Protein AF-A0A7W4HDI6-F1 (afdb_monomer)

Structure (mmCIF, N/CA/C/O backbone):
data_AF-A0A7W4HDI6-F1
#
_entry.id   AF-A0A7W4HDI6-F1
#
loop_
_atom_site.group_PDB
_atom_site.id
_atom_site.type_symbol
_atom_site.label_atom_id
_atom_site.label_alt_id
_atom_site.label_comp_id
_atom_site.label_asym_id
_atom_site.label_entity_id
_atom_site.label_seq_id
_atom_site.pdbx_PDB_ins_code
_atom_site.Cartn_x
_atom_site.Cartn_y
_atom_site.Cartn_z
_atom_site.occupancy
_atom_site.B_iso_or_equiv
_atom_site.auth_seq_id
_atom_site.auth_comp_id
_atom_site.auth_asym_id
_atom_site.auth_atom_id
_atom_site.pdbx_PDB_model_num
ATOM 1 N N . MET A 1 1 ? -41.199 -64.668 113.347 1.00 38.34 1 MET A N 1
ATOM 2 C CA . MET A 1 1 ? -42.025 -64.656 112.114 1.00 38.34 1 MET A CA 1
ATOM 3 C C . MET A 1 1 ? -41.989 -63.228 111.594 1.00 38.34 1 MET A C 1
ATOM 5 O O . MET A 1 1 ? -42.374 -62.350 112.340 1.00 38.34 1 MET A O 1
ATOM 9 N N . GLY A 1 2 ? -41.395 -62.876 110.460 1.00 36.38 2 GLY A N 1
ATOM 10 C CA . GLY A 1 2 ? -41.306 -63.585 109.184 1.00 36.38 2 GLY A CA 1
ATOM 11 C C . GLY A 1 2 ? -42.023 -62.716 108.139 1.00 36.38 2 GLY A C 1
ATOM 12 O O . GLY A 1 2 ? -43.243 -62.699 108.142 1.00 36.38 2 GLY A O 1
ATOM 13 N N . GLU A 1 3 ? -41.232 -61.955 107.373 1.00 41.62 3 GLU A N 1
ATOM 14 C CA . GLU A 1 3 ? -41.477 -61.169 106.140 1.00 41.62 3 GLU A CA 1
ATOM 15 C C . GLU A 1 3 ? -42.899 -60.780 105.665 1.00 41.62 3 GLU A C 1
ATOM 17 O O . GLU A 1 3 ? -43.790 -61.613 105.541 1.00 41.62 3 GLU A O 1
ATOM 22 N N . LYS A 1 4 ? -43.005 -59.553 105.115 1.00 39.03 4 LYS A N 1
ATOM 23 C CA . LYS A 1 4 ? -43.239 -59.361 103.663 1.00 39.03 4 LYS A CA 1
ATOM 24 C C . LYS A 1 4 ? -42.834 -57.962 103.171 1.00 39.03 4 LYS A C 1
ATOM 26 O O . LYS A 1 4 ? -43.438 -56.953 103.524 1.00 39.03 4 LYS A O 1
ATOM 31 N N . LYS A 1 5 ? -41.813 -57.937 102.305 1.00 51.34 5 LYS A N 1
ATOM 32 C CA . LYS A 1 5 ? -41.513 -56.861 101.344 1.00 51.34 5 LYS A CA 1
ATOM 33 C C . LYS A 1 5 ? -42.715 -56.640 100.425 1.00 51.34 5 LYS A C 1
ATOM 35 O O . LYS A 1 5 ? -43.296 -57.613 99.956 1.00 51.34 5 LYS A O 1
ATOM 40 N N . ASN A 1 6 ? -42.980 -55.388 100.053 1.00 42.31 6 ASN A N 1
ATOM 41 C CA . ASN A 1 6 ? -43.607 -55.101 98.766 1.00 42.31 6 ASN A CA 1
ATOM 42 C C . ASN A 1 6 ? -42.988 -53.860 98.114 1.00 42.31 6 ASN A C 1
ATOM 44 O O . ASN A 1 6 ? -43.075 -52.740 98.606 1.00 42.31 6 ASN A O 1
ATOM 48 N N . SER A 1 7 ? -42.321 -54.127 96.997 1.00 53.66 7 SER A N 1
ATOM 49 C CA . SER A 1 7 ? -41.757 -53.203 96.023 1.00 53.66 7 SER A CA 1
ATOM 50 C C . SER A 1 7 ? -42.849 -52.466 95.245 1.00 53.66 7 SER A C 1
ATOM 52 O O . SER A 1 7 ? -43.777 -53.102 94.747 1.00 53.66 7 SER A O 1
ATOM 54 N N . GLY A 1 8 ? -42.681 -51.159 95.039 1.00 38.25 8 GLY A N 1
ATOM 55 C CA . GLY A 1 8 ? -43.539 -50.350 94.171 1.00 38.25 8 GLY A CA 1
ATOM 56 C C . GLY A 1 8 ? -42.736 -49.315 93.387 1.00 38.25 8 GLY A C 1
ATOM 57 O O . GLY A 1 8 ? -42.529 -48.199 93.843 1.00 38.25 8 GLY A O 1
ATOM 58 N N . ILE A 1 9 ? -42.277 -49.712 92.202 1.00 50.38 9 ILE A N 1
ATOM 59 C CA . ILE A 1 9 ? -41.743 -48.847 91.139 1.00 50.38 9 ILE A CA 1
AT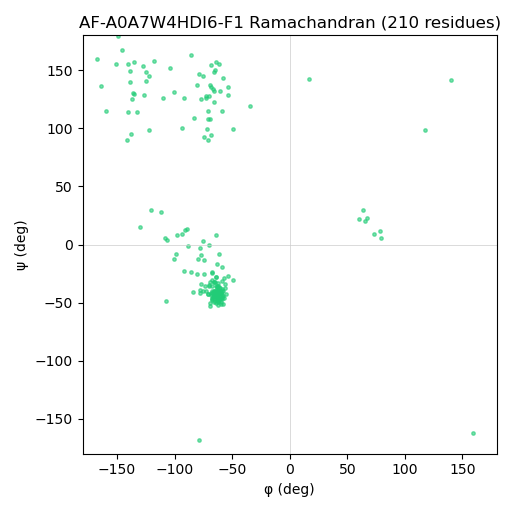OM 60 C C . ILE A 1 9 ? -42.869 -47.940 90.606 1.00 50.38 9 ILE A C 1
ATOM 62 O O . ILE A 1 9 ? -43.997 -48.421 90.499 1.00 50.38 9 ILE A O 1
ATOM 66 N N . ARG A 1 10 ? -42.523 -46.711 90.167 1.00 44.72 10 ARG A N 1
ATOM 67 C CA . ARG A 1 10 ? -43.067 -45.899 89.032 1.00 44.72 10 ARG A CA 1
ATOM 68 C C . ARG A 1 10 ? -43.173 -44.418 89.441 1.00 44.72 10 ARG A C 1
ATOM 70 O O . ARG A 1 10 ? -43.593 -44.132 90.545 1.00 44.72 10 ARG A O 1
ATOM 77 N N . ARG A 1 11 ? -42.889 -43.406 88.618 1.00 41.72 11 ARG A N 1
ATOM 78 C CA . ARG A 1 11 ? -42.473 -43.261 87.210 1.00 41.72 11 ARG A CA 1
ATOM 79 C C . ARG A 1 11 ? -41.946 -41.823 87.095 1.00 41.72 11 ARG A C 1
ATOM 81 O O . ARG A 1 11 ? -42.597 -40.910 87.593 1.00 41.72 11 ARG A O 1
ATOM 88 N N . ILE A 1 12 ? -40.823 -41.614 86.416 1.00 48.81 12 ILE A N 1
ATOM 89 C CA . ILE A 1 12 ? -40.397 -40.276 85.989 1.00 48.81 12 ILE A CA 1
ATOM 90 C C . ILE A 1 12 ? -41.364 -39.858 84.873 1.00 48.81 12 ILE A C 1
ATOM 92 O O . ILE A 1 12 ? -41.372 -40.463 83.803 1.00 48.81 12 ILE A O 1
ATOM 96 N N . GLY A 1 13 ? -42.251 -38.904 85.165 1.00 38.59 13 GLY A N 1
ATOM 97 C CA . GLY A 1 13 ? -43.142 -38.299 84.175 1.00 38.59 13 GLY A CA 1
ATOM 98 C C . GLY A 1 13 ? -42.362 -37.436 83.171 1.00 38.59 13 GLY A C 1
ATOM 99 O O . GLY A 1 13 ? -41.267 -36.964 83.492 1.00 38.59 13 GLY A O 1
ATOM 100 N N . PRO A 1 14 ? -42.885 -37.237 81.951 1.00 45.69 14 PRO A N 1
ATOM 101 C CA . PRO A 1 14 ? -42.163 -36.557 80.883 1.00 45.69 14 PRO A CA 1
ATOM 102 C C . PRO A 1 14 ? -41.985 -35.067 81.212 1.00 45.69 14 PRO A C 1
ATOM 104 O O . PRO A 1 14 ? -42.929 -34.397 81.630 1.00 45.69 14 PRO A O 1
ATOM 107 N N . ARG A 1 15 ? -40.777 -34.529 80.995 1.00 46.06 15 ARG A N 1
ATOM 108 C CA . ARG A 1 15 ? -40.525 -33.079 80.999 1.00 46.06 15 ARG A CA 1
ATOM 109 C C . ARG A 1 15 ? -41.210 -32.458 79.783 1.00 46.06 15 ARG A C 1
ATOM 111 O O . ARG A 1 15 ? -40.639 -32.430 78.695 1.00 46.06 15 ARG A O 1
ATOM 118 N N . ILE A 1 16 ? -42.427 -31.963 79.969 1.00 49.72 16 ILE A N 1
ATOM 119 C CA . ILE A 1 16 ? -43.125 -31.159 78.966 1.00 49.72 16 ILE A CA 1
ATOM 120 C C . ILE A 1 16 ? -42.386 -29.816 78.867 1.00 49.72 16 ILE A C 1
ATOM 122 O O . ILE A 1 16 ? -42.436 -29.006 79.790 1.00 49.72 16 ILE A O 1
ATOM 126 N N . HIS A 1 17 ? -41.657 -29.599 77.770 1.00 50.25 17 HIS A N 1
ATOM 127 C CA . HIS A 1 17 ? -41.095 -28.292 77.427 1.00 50.25 17 HIS A CA 1
ATOM 128 C C . HIS A 1 17 ? -42.238 -27.399 76.935 1.00 50.25 17 HIS A C 1
ATOM 130 O O . HIS A 1 17 ? -42.617 -27.438 75.768 1.00 50.25 17 HIS A O 1
ATOM 136 N N . GLY A 1 18 ? -42.836 -26.636 77.850 1.00 47.25 18 GLY A N 1
ATOM 137 C CA . GLY A 1 18 ? -43.844 -25.639 77.512 1.00 47.25 18 GLY A CA 1
ATOM 138 C C . GLY A 1 18 ? -43.197 -24.444 76.820 1.00 47.25 18 GLY A C 1
ATOM 139 O O . GLY A 1 18 ? -42.647 -23.568 77.487 1.00 47.25 18 GLY A O 1
ATOM 140 N N . HIS A 1 19 ? -43.264 -24.394 75.491 1.00 57.06 19 HIS A N 1
ATOM 141 C CA . HIS A 1 19 ? -43.021 -23.156 74.759 1.00 57.06 19 HIS A CA 1
ATOM 142 C C . HIS A 1 19 ? -44.138 -22.163 75.106 1.00 57.06 19 HIS A C 1
ATOM 144 O O . HIS A 1 19 ? -45.325 -22.461 74.993 1.00 57.06 19 HIS A O 1
ATOM 150 N N . THR A 1 20 ? -43.763 -20.993 75.618 1.00 59.81 20 THR A N 1
ATOM 151 C CA . THR A 1 20 ? -44.713 -19.942 75.988 1.00 59.81 20 THR A CA 1
ATOM 152 C C . THR A 1 20 ? -45.127 -19.169 74.737 1.00 59.81 20 THR A C 1
ATOM 154 O O . THR A 1 20 ? -44.278 -18.804 73.932 1.00 59.81 20 THR A O 1
ATOM 157 N N . ILE A 1 21 ? -46.420 -18.861 74.594 1.00 61.31 21 ILE A N 1
ATOM 158 C CA . ILE A 1 21 ? -47.031 -18.144 73.448 1.00 61.31 21 ILE A CA 1
ATOM 159 C C . ILE A 1 21 ? -46.276 -16.846 73.078 1.00 61.31 21 ILE A C 1
ATOM 161 O O . ILE A 1 21 ? -46.204 -16.455 71.917 1.00 61.31 21 ILE A O 1
ATOM 165 N N . 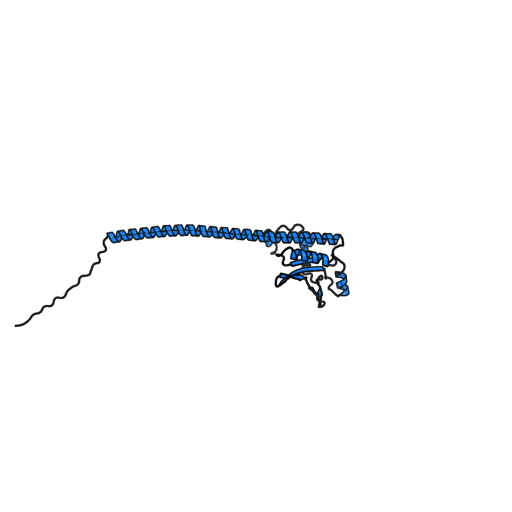ARG A 1 22 ? -45.644 -16.188 74.060 1.00 57.91 22 ARG A N 1
ATOM 166 C CA . ARG A 1 22 ? -44.798 -14.998 73.849 1.00 57.91 22 ARG A CA 1
ATOM 167 C C . ARG A 1 22 ? -43.534 -15.282 73.030 1.00 57.91 22 ARG A C 1
ATOM 169 O O . ARG A 1 22 ? -43.080 -14.401 72.310 1.00 57.91 22 ARG A O 1
ATOM 176 N N . PHE A 1 23 ? -42.970 -16.482 73.139 1.00 61.53 23 PHE A N 1
ATOM 177 C CA . PHE A 1 23 ? -41.778 -16.898 72.403 1.00 61.53 23 PHE A CA 1
ATOM 178 C C . PHE A 1 23 ? -42.095 -17.137 70.922 1.00 61.53 23 PHE A C 1
ATOM 180 O O . PHE A 1 23 ? -41.339 -16.703 70.059 1.00 61.53 23 PHE A O 1
ATOM 187 N N . GLU A 1 24 ? -43.247 -17.747 70.625 1.00 65.38 24 GLU A N 1
ATOM 188 C CA . GLU A 1 24 ? -43.734 -17.923 69.250 1.00 65.38 24 GLU A CA 1
ATOM 189 C C . GLU A 1 24 ? -44.062 -16.580 68.591 1.00 65.38 24 GLU A C 1
ATOM 191 O O . GLU A 1 24 ? -43.654 -16.343 67.456 1.00 65.38 24 GLU A O 1
ATOM 196 N N . LEU A 1 25 ? -44.706 -15.657 69.316 1.00 71.25 25 LEU A N 1
ATOM 197 C CA . LEU A 1 25 ? -45.011 -14.326 68.783 1.00 71.25 25 LEU A CA 1
ATOM 198 C C . LEU A 1 25 ? -43.736 -13.531 68.446 1.00 71.25 25 LEU A C 1
ATOM 200 O O . LEU A 1 25 ? -43.653 -12.911 67.386 1.00 71.25 25 LEU A O 1
ATOM 204 N N . ASN A 1 26 ? -42.722 -13.583 69.321 1.00 75.19 26 ASN A N 1
ATOM 205 C CA . ASN A 1 26 ? -41.424 -12.947 69.071 1.00 75.19 26 ASN A CA 1
ATOM 206 C C . ASN A 1 26 ? -40.688 -13.599 67.894 1.00 75.19 26 ASN A C 1
ATOM 208 O O . ASN A 1 26 ? -40.095 -12.895 67.081 1.00 75.19 26 ASN A O 1
ATOM 212 N N . ALA A 1 27 ? -40.743 -14.927 67.775 1.00 77.00 27 ALA A N 1
ATOM 213 C CA . ALA A 1 27 ? -40.130 -15.642 66.661 1.00 77.00 27 ALA A CA 1
ATOM 214 C C . ALA A 1 27 ? -40.767 -15.250 65.318 1.00 77.00 27 ALA A C 1
ATOM 216 O O . ALA A 1 27 ? -40.046 -14.969 64.365 1.00 77.00 27 ALA A O 1
ATOM 217 N N . VAL A 1 28 ? -42.098 -15.142 65.248 1.00 81.69 28 VAL A N 1
ATOM 218 C CA . VAL A 1 28 ? -42.807 -14.696 64.035 1.00 81.69 28 VAL A CA 1
ATOM 219 C C . VAL A 1 28 ? -42.443 -13.252 63.664 1.00 81.69 28 VAL A C 1
ATOM 221 O O . VAL A 1 28 ? -42.213 -12.967 62.486 1.00 81.69 28 VAL A O 1
ATOM 224 N N . TYR A 1 29 ? -42.317 -12.349 64.642 1.00 83.12 29 TYR A N 1
ATOM 225 C CA . TYR A 1 29 ? -41.872 -10.971 64.394 1.00 83.12 29 TYR A CA 1
ATOM 226 C C . TYR A 1 29 ? -40.432 -10.902 63.879 1.00 83.12 29 TYR A C 1
ATOM 228 O O . TYR A 1 29 ? -40.150 -10.186 62.923 1.00 83.12 29 TYR A O 1
ATOM 236 N N . ILE A 1 30 ? -39.522 -11.675 64.473 1.00 84.62 30 ILE A N 1
ATOM 237 C CA . ILE A 1 30 ? -38.121 -11.724 64.041 1.00 84.62 30 ILE A CA 1
ATOM 238 C C . ILE A 1 30 ? -38.024 -12.298 62.624 1.00 84.62 30 ILE A C 1
ATOM 240 O O . ILE A 1 30 ? -37.337 -11.730 61.780 1.00 84.62 30 ILE A O 1
ATOM 244 N N . ILE A 1 31 ? -38.747 -13.381 62.330 1.00 85.75 31 ILE A N 1
ATOM 245 C CA . ILE A 1 31 ? -38.740 -14.014 61.005 1.00 85.75 31 ILE A CA 1
ATOM 246 C C . ILE A 1 31 ? -39.316 -13.069 59.946 1.00 85.75 31 ILE A C 1
ATOM 248 O O . ILE A 1 31 ? -38.702 -12.887 58.898 1.00 85.75 31 ILE A O 1
ATOM 252 N N . THR A 1 32 ? -40.457 -12.427 60.207 1.00 85.75 32 THR A N 1
ATOM 253 C CA . THR A 1 32 ? -41.061 -11.481 59.249 1.00 85.75 32 THR A CA 1
ATOM 254 C C . THR A 1 32 ? -40.176 -10.259 59.015 1.00 85.75 32 THR A C 1
ATOM 256 O O . THR A 1 32 ? -40.016 -9.839 57.869 1.00 85.75 32 THR A O 1
ATOM 259 N N . PHE A 1 33 ? -39.529 -9.739 60.061 1.00 88.56 33 PHE A N 1
ATOM 260 C CA . PHE A 1 33 ? -38.570 -8.644 59.942 1.00 88.56 33 PHE A CA 1
ATOM 261 C C . PHE A 1 33 ? -37.345 -9.036 59.105 1.00 88.56 33 PHE A C 1
ATOM 263 O O . PHE A 1 33 ? -36.957 -8.294 58.207 1.00 88.56 33 PHE A O 1
ATOM 270 N N . VAL A 1 34 ? -36.778 -10.227 59.330 1.00 89.12 34 VAL A N 1
ATOM 271 C CA . VAL A 1 34 ? -35.652 -10.754 58.540 1.00 89.12 34 VAL A CA 1
ATOM 272 C C . VAL A 1 34 ? -36.040 -10.956 57.073 1.00 89.12 34 VAL A C 1
ATOM 274 O O . VAL A 1 34 ? -35.264 -10.607 56.186 1.00 89.12 34 VAL A O 1
ATOM 277 N N . VAL A 1 35 ? -37.246 -11.463 56.797 1.00 90.62 35 VAL A N 1
ATOM 278 C CA . VAL A 1 35 ? -37.753 -11.636 55.424 1.00 90.62 35 VAL A CA 1
ATOM 279 C C . VAL A 1 35 ? -37.929 -10.288 54.719 1.00 90.62 35 VAL A C 1
ATOM 281 O O . VAL A 1 35 ? -37.523 -10.153 53.566 1.00 90.62 35 VAL A O 1
ATOM 284 N N . LEU A 1 36 ? -38.476 -9.277 55.402 1.00 90.00 36 LEU A N 1
ATOM 285 C CA . LEU A 1 36 ? -38.594 -7.917 54.862 1.00 90.00 36 LEU A CA 1
ATOM 286 C C . LEU A 1 36 ? -37.224 -7.300 54.555 1.00 90.00 36 LEU A C 1
ATOM 288 O O . LEU A 1 36 ? -37.046 -6.699 53.497 1.00 90.00 36 LEU A O 1
ATOM 292 N N . LEU A 1 37 ? -36.246 -7.494 55.443 1.00 91.19 37 LEU A N 1
ATOM 293 C CA . LEU A 1 37 ? -34.875 -7.019 55.252 1.00 91.19 37 LEU A CA 1
ATOM 294 C C . LEU A 1 37 ? -34.197 -7.701 54.059 1.00 91.19 37 LEU A C 1
ATOM 296 O O . LEU A 1 37 ? -33.595 -7.025 53.231 1.00 91.19 37 LEU A O 1
ATOM 300 N N . LEU A 1 38 ? -34.348 -9.022 53.924 1.00 89.00 38 LEU A N 1
ATOM 301 C CA . LEU A 1 38 ? -33.851 -9.782 52.773 1.00 89.00 38 LEU A CA 1
ATOM 302 C C . LEU A 1 38 ? -34.493 -9.324 51.459 1.00 89.00 38 LEU A C 1
ATOM 304 O O . LEU A 1 38 ? -33.796 -9.209 50.453 1.00 89.00 38 LEU A O 1
ATOM 308 N N . ALA A 1 39 ? -35.798 -9.039 51.462 1.00 87.50 39 ALA A N 1
ATOM 309 C CA . ALA A 1 39 ? -36.504 -8.547 50.282 1.00 87.50 39 ALA A CA 1
ATOM 310 C C . ALA A 1 39 ? -36.006 -7.156 49.853 1.00 87.50 39 ALA A C 1
ATOM 312 O O . ALA A 1 39 ? -35.740 -6.943 48.670 1.00 87.50 39 ALA A O 1
ATOM 313 N N . LEU A 1 40 ? -35.818 -6.237 50.807 1.00 88.12 40 LEU A N 1
ATOM 314 C CA . LEU A 1 40 ? -35.226 -4.916 50.560 1.00 88.12 40 LEU A CA 1
ATOM 315 C C . LEU A 1 40 ? -33.798 -5.033 50.013 1.00 88.12 40 LEU A C 1
ATOM 317 O O . LEU A 1 40 ? -33.476 -4.415 49.000 1.00 88.12 40 LEU A O 1
ATOM 321 N N . TYR A 1 41 ? -32.975 -5.892 50.617 1.00 86.88 41 TYR A N 1
ATOM 322 C CA . TYR A 1 41 ? -31.593 -6.107 50.191 1.00 86.88 41 TYR A CA 1
ATOM 323 C C . TYR A 1 41 ? -31.509 -6.700 48.778 1.00 86.88 41 TYR A C 1
ATOM 325 O O . TYR A 1 41 ? -30.709 -6.263 47.952 1.00 86.88 41 TYR A O 1
ATOM 333 N N . ALA A 1 42 ? -32.371 -7.672 48.461 1.00 83.62 42 ALA A N 1
ATOM 334 C CA . ALA A 1 42 ? -32.463 -8.247 47.123 1.00 83.62 42 ALA A CA 1
ATOM 335 C C . ALA A 1 42 ? -32.907 -7.207 46.081 1.00 83.62 42 ALA A C 1
ATOM 337 O O . ALA A 1 42 ? -32.416 -7.211 44.950 1.00 83.62 42 ALA A O 1
ATOM 338 N N . MET A 1 43 ? -33.810 -6.298 46.460 1.00 88.38 43 MET A N 1
ATOM 339 C CA . MET A 1 43 ? -34.277 -5.224 45.590 1.00 88.38 43 MET A CA 1
ATOM 340 C C . MET A 1 43 ? -33.162 -4.212 45.297 1.00 88.38 43 MET A C 1
ATOM 342 O O . MET A 1 43 ? -32.915 -3.933 44.124 1.00 88.38 43 MET A O 1
ATOM 346 N N . GLU A 1 44 ? -32.429 -3.738 46.308 1.00 85.44 44 GLU A N 1
ATOM 347 C CA . GLU A 1 44 ? -31.268 -2.855 46.108 1.00 85.44 44 GLU A CA 1
ATOM 348 C C . GLU A 1 44 ? -30.184 -3.521 45.257 1.00 85.44 44 GLU A C 1
ATOM 350 O O . GLU A 1 44 ? -29.718 -2.938 44.276 1.00 85.44 44 GLU A O 1
ATOM 355 N N . LEU A 1 45 ? -29.854 -4.783 45.550 1.00 82.31 45 LEU A N 1
ATOM 356 C CA . LEU A 1 45 ? -28.881 -5.547 44.771 1.00 82.31 45 LEU A CA 1
ATOM 357 C C . LEU A 1 45 ? -29.303 -5.662 43.299 1.00 82.31 45 LEU A C 1
ATOM 359 O O . LEU A 1 45 ? -28.467 -5.570 42.400 1.00 82.31 45 LEU A O 1
ATOM 363 N N . SER A 1 46 ? -30.604 -5.824 43.037 1.00 80.38 46 SER A N 1
ATOM 364 C CA . SER A 1 46 ? -31.136 -5.891 41.674 1.00 80.38 46 SER A CA 1
ATOM 365 C C . SER A 1 46 ? -31.013 -4.564 40.919 1.00 80.38 46 SER A C 1
ATOM 367 O O . SER A 1 46 ? -30.739 -4.572 39.716 1.00 80.38 46 SER A O 1
ATOM 369 N N . VAL A 1 47 ? -31.177 -3.430 41.608 1.00 85.69 47 VAL A N 1
ATOM 370 C CA . VAL A 1 47 ? -31.016 -2.090 41.028 1.00 85.69 47 VAL A CA 1
ATOM 371 C C . VAL A 1 47 ? -29.547 -1.840 40.709 1.00 85.69 47 VAL A C 1
ATOM 373 O O . VAL A 1 47 ? -29.225 -1.541 39.560 1.00 85.69 47 VAL A O 1
ATOM 376 N N . VAL A 1 48 ? -28.657 -2.084 41.675 1.00 82.12 48 VAL A N 1
ATOM 377 C CA . VAL A 1 48 ? -27.207 -1.922 41.505 1.00 82.12 48 VAL A CA 1
ATOM 378 C C . VAL A 1 48 ? -26.683 -2.810 40.376 1.00 82.12 48 VAL A C 1
ATOM 380 O O . VAL A 1 48 ? -25.942 -2.335 39.523 1.00 82.12 48 VAL A O 1
ATOM 383 N N . MET A 1 49 ? -27.114 -4.074 40.293 1.00 75.44 49 MET A N 1
ATOM 384 C CA . MET A 1 49 ? -26.733 -4.979 39.197 1.00 75.44 49 MET A CA 1
ATOM 385 C C . MET A 1 49 ? -27.208 -4.491 37.824 1.00 75.44 49 MET A C 1
ATOM 387 O O . MET A 1 49 ? -26.490 -4.630 36.833 1.00 75.44 49 MET A O 1
ATOM 391 N N . ARG A 1 50 ? -28.418 -3.928 37.730 1.00 82.12 50 ARG A N 1
ATOM 392 C CA . ARG A 1 50 ? -28.931 -3.373 36.466 1.00 82.12 50 ARG A CA 1
ATOM 393 C C . ARG A 1 50 ? -28.150 -2.136 36.040 1.00 82.12 50 ARG A C 1
ATOM 395 O O . ARG A 1 50 ? -27.868 -1.981 34.855 1.00 82.12 50 ARG A O 1
ATOM 402 N N . GLU A 1 51 ? -27.801 -1.278 36.988 1.00 83.06 51 GLU A N 1
ATOM 403 C CA . GLU A 1 51 ? -27.036 -0.059 36.738 1.00 83.06 51 GLU A CA 1
ATOM 404 C C . GLU A 1 51 ? -25.578 -0.371 36.374 1.00 83.06 51 GLU A C 1
ATOM 406 O O . GLU A 1 51 ? -25.072 0.141 35.378 1.00 83.06 51 GLU A O 1
ATOM 411 N N . SER A 1 52 ? -24.947 -1.322 37.071 1.00 74.31 52 SER A N 1
ATOM 412 C CA . SER A 1 52 ? -23.619 -1.847 36.725 1.00 74.31 52 SER A CA 1
ATOM 413 C C . SER A 1 52 ? -23.588 -2.437 35.313 1.00 74.31 52 SER A C 1
ATOM 415 O O . SER A 1 52 ? -22.665 -2.139 34.557 1.00 74.31 52 SER A O 1
ATOM 417 N N . ARG A 1 53 ? -24.596 -3.233 34.924 1.00 75.06 53 ARG A N 1
ATOM 418 C CA . ARG A 1 53 ? -24.679 -3.785 33.562 1.00 75.06 53 ARG A CA 1
ATOM 419 C C . ARG A 1 53 ? -24.814 -2.691 32.510 1.00 75.06 53 ARG A C 1
ATOM 421 O O . ARG A 1 53 ? -24.097 -2.727 31.519 1.00 75.06 53 ARG A O 1
ATOM 428 N N . ARG A 1 54 ? -25.681 -1.701 32.738 1.00 83.25 54 ARG A N 1
ATOM 429 C CA . ARG A 1 54 ? -25.843 -0.561 31.821 1.00 83.25 54 ARG A CA 1
ATOM 430 C C . ARG A 1 54 ? -24.561 0.253 31.679 1.00 83.25 54 ARG A C 1
ATOM 432 O O . ARG A 1 54 ? -24.227 0.646 30.566 1.00 83.25 54 ARG A O 1
ATOM 439 N N . ASN A 1 55 ? -23.838 0.474 32.775 1.00 83.56 55 ASN A N 1
ATOM 440 C CA . ASN A 1 55 ? -22.558 1.179 32.743 1.00 83.56 55 ASN A CA 1
ATOM 441 C C . ASN A 1 55 ? -21.499 0.376 31.980 1.00 83.56 55 ASN A C 1
ATOM 443 O O . ASN A 1 55 ? -20.832 0.940 31.118 1.00 83.56 55 ASN A O 1
ATOM 447 N N . ALA A 1 56 ? -21.411 -0.937 32.210 1.00 72.12 56 ALA A N 1
ATOM 448 C CA . ALA A 1 56 ? -20.504 -1.812 31.468 1.00 72.12 56 ALA A CA 1
ATOM 449 C C . ALA A 1 56 ? -20.833 -1.849 29.962 1.00 72.12 56 ALA A C 1
ATOM 451 O O . ALA A 1 56 ? -19.938 -1.778 29.124 1.00 72.12 56 ALA A O 1
ATOM 452 N N . GLU A 1 57 ? -22.116 -1.907 29.594 1.00 83.50 57 GLU A N 1
ATOM 453 C CA . GLU A 1 57 ? -22.562 -1.847 28.196 1.00 83.50 57 GLU A CA 1
ATOM 454 C C . GLU A 1 57 ? -22.251 -0.491 27.542 1.00 83.50 57 GLU A C 1
ATOM 456 O O . GLU A 1 57 ? -21.793 -0.444 26.398 1.00 83.50 57 GLU A O 1
ATOM 461 N N . ALA A 1 58 ? -22.472 0.618 28.255 1.00 82.06 58 ALA A N 1
ATOM 462 C CA . ALA A 1 58 ? -22.165 1.961 27.769 1.00 82.06 58 ALA A CA 1
ATOM 463 C C . ALA A 1 58 ? -20.655 2.172 27.581 1.00 82.06 58 ALA A C 1
ATOM 465 O O . ALA A 1 58 ? -20.231 2.747 26.575 1.00 82.06 58 ALA A O 1
ATOM 466 N N . GLU A 1 59 ? -19.851 1.664 28.515 1.00 80.44 59 GLU A N 1
ATOM 467 C CA . GLU A 1 59 ? -18.398 1.681 28.436 1.00 80.44 59 GLU A CA 1
ATOM 468 C C . GLU A 1 59 ? -17.922 0.878 27.218 1.00 80.44 59 GLU A C 1
ATOM 470 O O . GLU A 1 59 ? -17.252 1.438 26.350 1.00 80.44 59 GLU A O 1
ATOM 475 N N . LEU A 1 60 ? -18.364 -0.373 27.051 1.00 74.94 60 LEU A N 1
ATOM 476 C CA . LEU A 1 60 ? -18.054 -1.193 25.870 1.00 74.94 60 LEU A CA 1
ATOM 477 C C . LEU A 1 60 ? -18.453 -0.512 24.550 1.00 74.94 60 LEU A C 1
ATOM 479 O O . LEU A 1 60 ? -17.692 -0.519 23.580 1.00 74.94 60 LEU A O 1
ATOM 483 N N . ALA A 1 61 ? -19.627 0.120 24.499 1.00 84.88 61 ALA A N 1
ATOM 484 C CA . ALA A 1 61 ? -20.073 0.856 23.319 1.00 84.88 61 ALA A CA 1
ATOM 485 C C . ALA A 1 61 ? -19.194 2.086 23.023 1.00 84.88 61 ALA A C 1
ATOM 487 O O . ALA A 1 61 ? -19.024 2.461 21.859 1.00 84.88 61 ALA A O 1
ATOM 488 N N . SER A 1 62 ? -18.644 2.726 24.058 1.00 82.12 62 SER A N 1
ATOM 489 C CA . SER A 1 62 ? -17.718 3.852 23.918 1.00 82.12 62 SER A CA 1
ATOM 490 C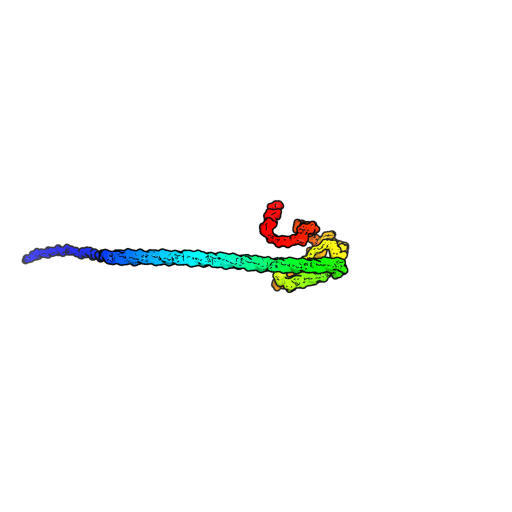 C . SER A 1 62 ? -16.352 3.403 23.390 1.00 82.12 62 SER A C 1
ATOM 492 O O . SER A 1 62 ? -15.852 4.009 22.440 1.00 82.12 62 SER A O 1
ATOM 494 N N . TRP A 1 63 ? -15.825 2.282 23.896 1.00 71.44 63 TRP A N 1
ATOM 495 C CA . TRP A 1 63 ? -14.607 1.639 23.398 1.00 71.44 63 TRP A CA 1
ATOM 496 C C . TRP A 1 63 ? -14.745 1.268 21.920 1.00 71.44 63 TRP A C 1
ATOM 498 O O . TRP A 1 63 ? -13.911 1.657 21.106 1.00 71.44 63 TRP A O 1
ATOM 508 N N . GLY A 1 64 ? -15.865 0.651 21.531 1.00 76.31 64 GLY A N 1
ATOM 509 C CA . GLY A 1 64 ? -16.111 0.304 20.127 1.00 76.31 64 GLY A CA 1
ATOM 510 C C . GLY A 1 64 ? -16.232 1.518 19.192 1.00 76.31 64 GLY A C 1
ATOM 511 O O . GLY A 1 64 ? -15.918 1.430 18.004 1.00 76.31 64 GLY A O 1
ATOM 512 N N . LYS A 1 65 ? -16.675 2.679 19.694 1.00 82.19 65 LYS A N 1
ATOM 513 C CA . LYS A 1 65 ? -16.684 3.931 18.914 1.00 82.19 65 LYS A CA 1
ATOM 514 C C . LYS A 1 65 ? -15.286 4.530 18.776 1.00 82.19 65 LYS A C 1
ATOM 516 O O . LYS A 1 65 ? -14.969 5.036 17.700 1.00 82.19 65 LYS A O 1
ATOM 521 N N . LEU A 1 66 ? -14.487 4.493 19.842 1.00 80.56 66 LEU A N 1
ATOM 522 C CA . LEU A 1 66 ? -13.100 4.964 19.845 1.00 80.56 66 LEU A CA 1
ATOM 523 C C . LEU A 1 66 ? -12.250 4.156 18.863 1.00 80.56 66 LEU A C 1
ATOM 525 O O . LEU A 1 66 ? -11.645 4.748 17.975 1.00 80.56 66 LEU A O 1
ATOM 529 N N . GLU A 1 67 ? -12.324 2.829 18.931 1.00 70.62 67 GLU A N 1
ATOM 530 C CA . GLU A 1 67 ? -11.597 1.923 18.036 1.00 70.62 67 GLU A CA 1
ATOM 531 C C . GLU A 1 67 ? -11.973 2.151 16.564 1.00 70.62 67 GLU A C 1
ATOM 533 O O . GLU A 1 67 ? -11.112 2.316 15.704 1.00 70.62 67 GLU A O 1
ATOM 538 N N . ARG A 1 68 ? -13.273 2.275 16.252 1.00 76.44 68 ARG A N 1
ATOM 539 C CA . ARG A 1 68 ? -13.716 2.616 14.887 1.00 76.44 68 ARG A CA 1
ATOM 540 C C . ARG A 1 68 ? -13.184 3.963 14.414 1.00 76.44 68 ARG A C 1
ATOM 542 O O . ARG A 1 68 ? -12.897 4.119 13.230 1.00 76.44 68 ARG A O 1
ATOM 549 N N . LYS A 1 69 ? -13.108 4.955 15.302 1.00 80.69 69 LYS A N 1
ATOM 550 C CA . LYS A 1 69 ? -12.594 6.285 14.960 1.00 80.69 69 LYS A CA 1
ATOM 551 C C . LYS A 1 69 ? -11.096 6.229 14.669 1.00 80.69 69 LYS A C 1
ATOM 553 O O . LYS A 1 69 ? -10.664 6.851 13.705 1.00 80.69 69 LYS A O 1
ATOM 558 N N . GLU A 1 70 ? -10.344 5.476 15.463 1.00 79.44 70 GLU A N 1
ATOM 559 C CA . GLU A 1 70 ? -8.912 5.252 15.274 1.00 79.44 70 GLU A CA 1
ATOM 560 C C . GLU A 1 70 ? -8.628 4.508 13.964 1.00 79.44 70 GLU A C 1
ATOM 562 O O . GLU A 1 70 ? -7.891 5.018 13.123 1.00 79.44 70 GLU A O 1
ATOM 567 N N . LEU A 1 71 ? -9.318 3.389 13.711 1.00 80.81 71 LEU A N 1
ATOM 568 C CA . LEU A 1 71 ? -9.212 2.648 12.448 1.00 80.81 71 LEU A CA 1
ATOM 569 C C . LEU A 1 71 ? -9.544 3.526 11.237 1.00 80.81 71 LEU A C 1
ATOM 571 O O . LEU A 1 71 ? -8.808 3.540 10.252 1.00 80.81 71 LEU A O 1
ATOM 575 N N . ASN A 1 72 ? -10.629 4.302 11.312 1.00 82.38 72 ASN A N 1
ATOM 576 C CA . ASN A 1 72 ? -10.991 5.225 10.239 1.00 82.38 72 ASN A CA 1
ATOM 577 C C . ASN A 1 72 ? -9.928 6.311 10.026 1.00 82.38 72 ASN A C 1
ATOM 579 O O . ASN A 1 72 ? -9.703 6.709 8.884 1.00 82.38 72 ASN A O 1
ATOM 583 N N . ALA A 1 73 ? -9.285 6.797 11.091 1.00 83.25 73 ALA A N 1
ATOM 584 C CA . ALA A 1 73 ? -8.230 7.800 10.996 1.00 83.25 73 ALA A CA 1
ATOM 585 C C . ALA A 1 73 ? -6.977 7.235 10.315 1.00 83.25 73 ALA A C 1
ATOM 587 O O . ALA A 1 73 ? -6.476 7.859 9.380 1.00 83.25 73 ALA A O 1
ATOM 588 N N . VAL A 1 74 ? -6.530 6.038 10.714 1.00 83.94 74 VAL A N 1
ATOM 589 C CA . VAL A 1 74 ? -5.387 5.350 10.091 1.00 83.94 74 VAL A CA 1
ATOM 590 C C . VAL A 1 74 ? -5.668 5.094 8.611 1.00 83.94 74 VAL A C 1
ATOM 592 O O . VAL A 1 74 ? -4.890 5.520 7.763 1.00 83.94 74 VAL A O 1
ATOM 595 N N . LEU A 1 75 ? -6.821 4.505 8.275 1.00 84.50 75 LEU A N 1
ATOM 596 C CA . LEU A 1 75 ? -7.192 4.231 6.882 1.00 84.50 75 LEU A CA 1
ATOM 597 C C . LEU A 1 75 ? -7.283 5.506 6.034 1.00 84.50 75 LEU A C 1
ATOM 599 O O . LEU A 1 75 ? -6.819 5.521 4.895 1.00 84.50 75 LEU A O 1
ATOM 603 N N . SER A 1 76 ? -7.857 6.582 6.581 1.00 87.25 76 SER A N 1
ATOM 604 C CA . SER A 1 76 ? -7.960 7.862 5.869 1.00 87.25 76 SER A CA 1
ATOM 605 C C . SER A 1 76 ? -6.585 8.479 5.621 1.00 87.25 76 SER A C 1
ATOM 607 O O . SER A 1 76 ? -6.340 9.004 4.539 1.00 87.25 76 SER A O 1
ATOM 609 N N . MET A 1 77 ? -5.678 8.390 6.596 1.00 87.19 77 MET A N 1
ATOM 610 C CA . MET A 1 77 ? -4.314 8.894 6.453 1.00 87.19 77 MET A CA 1
ATOM 611 C C . MET A 1 77 ? -3.524 8.079 5.423 1.00 87.19 77 MET A C 1
ATOM 613 O O . MET A 1 77 ? -2.919 8.663 4.528 1.00 87.19 77 MET A O 1
ATOM 617 N N . SER A 1 78 ? -3.598 6.743 5.483 1.00 85.94 78 SER A N 1
ATOM 618 C CA . SER A 1 78 ? -2.971 5.863 4.487 1.00 85.94 78 SER A CA 1
ATOM 619 C C . SER A 1 78 ? -3.489 6.150 3.079 1.00 85.94 78 SER A C 1
ATOM 621 O O . SER A 1 78 ? -2.714 6.174 2.127 1.00 85.94 78 SER A O 1
ATOM 623 N N . TYR A 1 79 ? -4.792 6.405 2.946 1.00 85.44 79 TYR A N 1
ATOM 624 C CA . TYR A 1 79 ? -5.405 6.759 1.672 1.00 85.44 79 TYR A CA 1
ATOM 625 C C . TYR A 1 79 ? -4.893 8.096 1.129 1.00 85.44 79 TYR A C 1
ATOM 627 O O . TYR A 1 79 ? -4.508 8.173 -0.036 1.00 85.44 79 TYR A O 1
ATOM 635 N N . LEU A 1 80 ? -4.868 9.143 1.959 1.00 88.25 80 LEU A N 1
ATOM 636 C CA . LEU A 1 80 ? -4.377 10.461 1.553 1.00 88.25 80 LEU A CA 1
ATOM 637 C C . LEU A 1 80 ? -2.903 10.410 1.144 1.00 88.25 80 LEU A C 1
ATOM 639 O O . LEU A 1 80 ? -2.542 10.987 0.120 1.00 88.25 80 LEU A O 1
ATOM 643 N N . LEU A 1 81 ? -2.080 9.673 1.895 1.00 90.06 81 LEU A N 1
ATOM 644 C CA . LEU A 1 81 ? -0.673 9.465 1.566 1.00 90.06 81 LEU A CA 1
ATOM 645 C C . LEU A 1 81 ? -0.522 8.75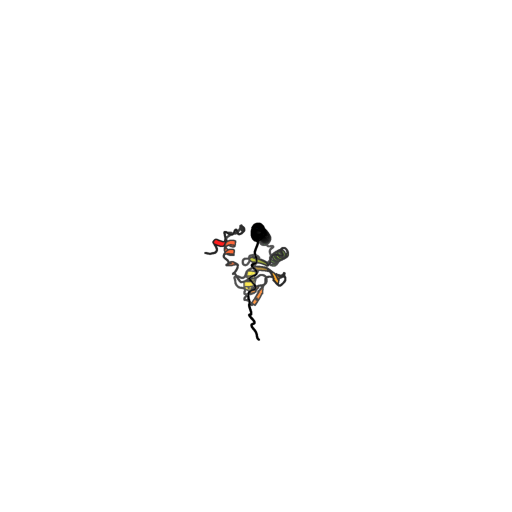7 0.213 1.00 90.06 81 LEU A C 1
ATOM 647 O O . LEU A 1 81 ? 0.172 9.256 -0.668 1.00 90.06 81 LEU A O 1
ATOM 651 N N . ALA A 1 82 ? -1.256 7.659 0.000 1.00 88.44 82 ALA A N 1
ATOM 652 C CA . ALA A 1 82 ? -1.239 6.936 -1.269 1.00 88.44 82 ALA A CA 1
ATOM 653 C C . ALA A 1 82 ? -1.677 7.819 -2.450 1.00 88.44 82 ALA A C 1
ATOM 655 O O . ALA A 1 82 ? -1.051 7.781 -3.508 1.00 88.44 82 ALA A O 1
ATOM 656 N N . GLN A 1 83 ? -2.714 8.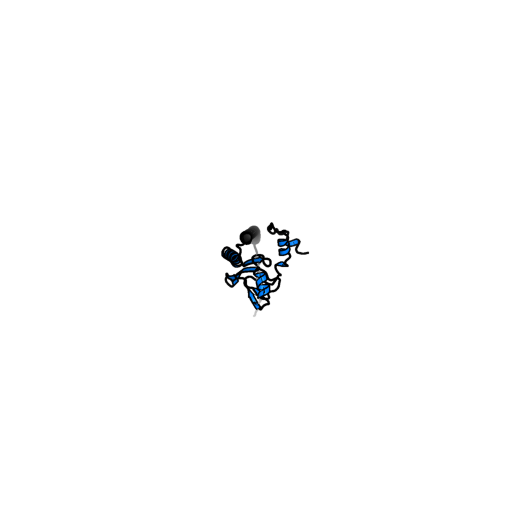648 -2.279 1.00 89.75 83 GLN A N 1
ATOM 657 C CA . GLN A 1 83 ? -3.149 9.591 -3.313 1.00 89.75 83 GLN A CA 1
ATOM 658 C C . GLN A 1 83 ? -2.096 10.657 -3.618 1.00 89.75 83 GLN A C 1
ATOM 660 O O . GLN A 1 83 ? -1.848 10.956 -4.786 1.00 89.75 83 GLN A O 1
ATOM 665 N N . GLN A 1 84 ? -1.481 11.232 -2.585 1.00 91.06 84 GLN A N 1
ATOM 666 C CA . GLN A 1 84 ? -0.447 12.249 -2.742 1.00 91.06 84 GLN A CA 1
ATOM 667 C C . GLN A 1 84 ? 0.766 11.683 -3.485 1.00 91.06 84 GLN A C 1
ATOM 669 O O . GLN A 1 84 ? 1.247 12.295 -4.443 1.00 91.06 84 GLN A O 1
ATOM 674 N N . THR A 1 85 ? 1.226 10.499 -3.089 1.00 92.81 85 THR A N 1
ATOM 675 C CA . THR A 1 85 ? 2.366 9.836 -3.722 1.00 92.81 85 THR A CA 1
ATOM 676 C C . THR A 1 85 ? 2.047 9.419 -5.150 1.00 92.81 85 THR A C 1
ATOM 678 O O . THR A 1 85 ? 2.828 9.718 -6.052 1.00 92.81 85 THR A O 1
ATOM 681 N N . ALA A 1 86 ? 0.875 8.829 -5.403 1.00 89.44 86 ALA A N 1
ATOM 682 C CA . ALA A 1 86 ? 0.439 8.495 -6.757 1.00 89.44 86 ALA A CA 1
ATOM 683 C C . ALA A 1 86 ? 0.345 9.739 -7.658 1.00 89.44 86 ALA A C 1
ATOM 685 O O . ALA A 1 86 ? 0.803 9.704 -8.798 1.00 89.44 86 ALA A O 1
ATOM 686 N N . GLY A 1 87 ? -0.187 10.853 -7.143 1.00 88.06 87 GLY A N 1
ATOM 687 C CA . GLY A 1 87 ? -0.256 12.124 -7.866 1.00 88.06 87 GLY A CA 1
ATOM 688 C C . GLY A 1 87 ? 1.126 12.693 -8.198 1.00 88.06 87 GLY A C 1
ATOM 689 O O . GLY A 1 87 ? 1.367 13.101 -9.332 1.00 88.06 87 GLY A O 1
ATOM 690 N N . SER A 1 88 ? 2.053 12.658 -7.237 1.00 90.56 88 SER A N 1
ATOM 691 C CA . SER A 1 88 ? 3.449 13.074 -7.433 1.00 90.56 88 SER A CA 1
ATOM 692 C C . SER A 1 88 ? 4.164 12.208 -8.477 1.00 90.56 88 SER A C 1
ATOM 694 O O . SER A 1 88 ? 4.806 12.724 -9.391 1.00 90.56 88 SER A O 1
ATOM 696 N N . ILE A 1 89 ? 3.996 10.884 -8.402 1.00 90.88 89 ILE A N 1
ATOM 697 C CA . ILE A 1 89 ? 4.559 9.943 -9.374 1.00 90.88 89 ILE A CA 1
ATOM 698 C C . ILE A 1 89 ? 3.989 10.201 -10.774 1.00 90.88 89 ILE A C 1
ATOM 700 O O . ILE A 1 89 ? 4.759 10.329 -11.723 1.00 90.88 89 ILE A O 1
ATOM 704 N N . ALA A 1 90 ? 2.667 10.332 -10.911 1.00 88.88 90 ALA A N 1
ATOM 705 C CA . ALA A 1 90 ? 2.022 10.601 -12.196 1.00 88.88 90 ALA A CA 1
ATOM 706 C C . ALA A 1 90 ? 2.498 11.927 -12.813 1.00 88.88 90 ALA A C 1
ATOM 708 O O . ALA A 1 90 ? 2.768 11.994 -14.012 1.00 88.88 90 ALA A O 1
ATOM 709 N N . MET A 1 91 ? 2.666 12.966 -11.990 1.00 88.44 91 MET A N 1
ATOM 710 C CA . MET A 1 91 ? 3.230 14.249 -12.410 1.00 88.44 91 MET A CA 1
ATOM 711 C C . MET A 1 91 ? 4.673 14.090 -12.914 1.00 88.44 91 MET A C 1
ATOM 713 O O . MET A 1 91 ? 4.999 14.567 -13.999 1.00 88.44 91 MET A O 1
ATOM 717 N N . ASN A 1 92 ? 5.525 13.370 -12.178 1.00 90.25 92 ASN A N 1
ATOM 718 C CA . ASN A 1 92 ? 6.915 13.124 -12.577 1.00 90.25 92 ASN A CA 1
ATOM 719 C C . ASN A 1 92 ? 7.023 12.296 -13.865 1.00 90.25 92 ASN A C 1
ATOM 721 O O . ASN A 1 92 ? 7.908 12.562 -14.679 1.00 90.25 92 ASN A O 1
ATOM 725 N N . ILE A 1 93 ? 6.120 11.331 -14.076 1.00 88.75 93 ILE A N 1
ATOM 726 C CA . ILE A 1 93 ? 6.018 10.585 -15.339 1.00 88.75 93 ILE A CA 1
ATOM 727 C C . ILE A 1 93 ? 5.655 11.547 -16.475 1.00 88.75 93 ILE A C 1
ATOM 729 O O . ILE A 1 93 ? 6.329 11.558 -17.502 1.00 88.75 93 ILE A O 1
ATOM 733 N N . GLY A 1 94 ? 4.656 12.413 -16.272 1.00 87.31 94 GLY A N 1
ATOM 734 C CA . GLY A 1 94 ? 4.234 13.408 -17.264 1.00 87.31 94 GLY A CA 1
ATOM 735 C C . GLY A 1 94 ? 5.338 14.389 -17.679 1.00 87.31 94 GLY A C 1
ATOM 736 O O . GLY A 1 94 ? 5.374 14.815 -18.832 1.00 87.31 94 GLY A O 1
ATOM 737 N N . TYR A 1 95 ? 6.269 14.710 -16.775 1.00 90.38 95 TYR A N 1
ATOM 738 C CA . TYR A 1 95 ? 7.443 15.542 -17.073 1.00 90.38 95 TYR A CA 1
ATOM 739 C C . TYR A 1 95 ? 8.664 14.763 -17.585 1.00 90.38 95 TYR A C 1
ATOM 741 O O . TYR A 1 95 ? 9.691 15.377 -17.872 1.00 90.38 95 TYR A O 1
ATOM 749 N N . GLY A 1 96 ? 8.589 13.433 -17.692 1.00 87.25 96 GLY A N 1
ATOM 750 C CA . GLY A 1 96 ? 9.724 12.594 -18.088 1.00 87.25 96 GLY A CA 1
ATOM 751 C C . GLY A 1 96 ? 10.860 12.558 -17.057 1.00 87.25 96 GLY A C 1
ATOM 752 O O . GLY A 1 96 ? 12.004 12.292 -17.413 1.00 87.25 96 GLY A O 1
ATOM 753 N N . LEU A 1 97 ? 10.560 12.857 -15.789 1.00 89.81 97 LEU A N 1
ATOM 754 C CA . LEU A 1 97 ? 11.521 12.876 -14.678 1.00 89.81 97 LEU A CA 1
ATOM 755 C C . LEU A 1 97 ? 11.458 11.609 -13.817 1.00 89.81 97 LEU A C 1
ATOM 757 O O . LEU A 1 97 ? 12.322 11.396 -12.968 1.00 89.81 97 LEU A O 1
ATOM 761 N N . ALA A 1 98 ? 10.423 10.788 -13.994 1.00 90.00 98 ALA A N 1
ATOM 762 C CA . ALA A 1 98 ? 10.241 9.580 -13.209 1.00 90.00 98 ALA A CA 1
ATOM 763 C C . ALA A 1 98 ? 11.240 8.487 -13.607 1.00 90.00 98 ALA A C 1
ATOM 765 O O . ALA A 1 98 ? 11.320 8.080 -14.763 1.00 90.00 98 ALA A O 1
ATOM 766 N N . THR A 1 99 ? 11.943 7.958 -12.610 1.00 91.94 99 THR A N 1
ATOM 767 C CA . THR A 1 99 ? 12.685 6.694 -12.702 1.00 91.94 99 THR A CA 1
ATOM 768 C C . THR A 1 99 ? 12.121 5.678 -11.714 1.00 91.94 99 THR A C 1
ATOM 770 O O . THR A 1 99 ? 11.532 6.056 -10.694 1.00 91.94 99 THR A O 1
ATOM 773 N N . ARG A 1 100 ? 12.339 4.382 -11.960 1.00 92.12 100 ARG A N 1
ATOM 774 C CA . ARG A 1 100 ? 11.922 3.310 -11.037 1.00 92.12 100 ARG A CA 1
ATOM 775 C C . ARG A 1 100 ? 12.504 3.505 -9.636 1.00 92.12 100 ARG A C 1
ATOM 777 O O . ARG A 1 100 ? 11.807 3.289 -8.646 1.00 92.12 100 ARG A O 1
ATOM 784 N N . GLU A 1 101 ? 13.743 3.987 -9.546 1.00 91.81 101 GLU A N 1
ATOM 785 C CA . GLU A 1 101 ? 14.417 4.320 -8.289 1.00 91.81 101 GLU A CA 1
ATOM 786 C C . GLU A 1 101 ? 13.738 5.489 -7.578 1.00 91.81 101 GLU A C 1
ATOM 788 O O . GLU A 1 101 ? 13.508 5.406 -6.375 1.00 91.81 101 GLU A O 1
ATOM 793 N N . SER A 1 102 ? 13.377 6.555 -8.301 1.00 92.81 102 SER A N 1
ATOM 794 C CA . SER A 1 102 ? 12.686 7.710 -7.714 1.00 92.81 102 SER A CA 1
ATOM 795 C C . SER A 1 102 ? 11.303 7.337 -7.171 1.00 92.81 102 SER A C 1
ATOM 797 O O . SER A 1 102 ? 10.940 7.737 -6.066 1.00 92.81 102 SER A O 1
ATOM 799 N N . ILE A 1 103 ? 10.571 6.493 -7.906 1.00 93.69 103 ILE A N 1
ATOM 800 C CA . ILE A 1 103 ? 9.255 5.989 -7.514 1.00 93.69 103 ILE A CA 1
ATOM 801 C C . ILE A 1 103 ? 9.386 5.111 -6.267 1.00 93.69 103 ILE A C 1
ATOM 803 O O . ILE A 1 103 ? 8.696 5.327 -5.273 1.00 93.69 103 ILE A O 1
ATOM 807 N N . CYS A 1 104 ? 10.319 4.158 -6.276 1.00 93.75 104 CYS A N 1
ATOM 808 C CA . CYS A 1 104 ? 10.557 3.304 -5.116 1.00 93.75 104 CYS A CA 1
ATOM 809 C C . CYS A 1 104 ? 11.096 4.096 -3.918 1.00 93.75 104 CYS A C 1
ATOM 811 O O . CYS A 1 104 ? 10.789 3.750 -2.782 1.00 93.75 104 CYS A O 1
ATOM 813 N N . GLY A 1 105 ? 11.866 5.161 -4.142 1.00 93.81 105 GLY A N 1
ATOM 814 C CA . GLY A 1 105 ? 12.319 6.074 -3.095 1.00 93.81 105 GLY A CA 1
ATOM 815 C C . GLY A 1 105 ? 11.160 6.808 -2.419 1.00 93.81 105 GLY A C 1
ATOM 816 O O . GLY A 1 105 ? 11.132 6.890 -1.192 1.00 93.81 105 GLY A O 1
ATOM 817 N N . ALA A 1 106 ? 10.170 7.266 -3.193 1.00 93.31 106 ALA A N 1
ATOM 818 C CA . ALA A 1 106 ? 8.952 7.870 -2.653 1.00 93.31 106 ALA A CA 1
ATOM 819 C C . ALA A 1 106 ? 8.151 6.870 -1.799 1.00 93.31 106 ALA A C 1
ATOM 821 O O . ALA A 1 106 ? 7.814 7.168 -0.658 1.00 93.31 106 ALA A O 1
ATOM 822 N N . LEU A 1 107 ? 7.955 5.640 -2.289 1.00 94.19 107 LEU A N 1
ATOM 823 C CA . LEU A 1 107 ? 7.269 4.581 -1.533 1.00 94.19 107 LEU A CA 1
ATOM 824 C C . LEU A 1 107 ? 8.006 4.204 -0.237 1.00 94.19 107 LEU A C 1
ATOM 826 O O . LEU A 1 107 ? 7.382 3.908 0.781 1.00 94.19 107 LEU A O 1
ATOM 830 N N . HIS A 1 108 ? 9.342 4.222 -0.252 1.00 95.00 108 HIS A N 1
ATOM 831 C CA . HIS A 1 108 ? 10.138 4.011 0.956 1.00 95.00 108 HIS A CA 1
ATOM 832 C C . HIS A 1 108 ? 9.914 5.129 1.979 1.00 95.00 108 HIS A C 1
ATOM 834 O O . HIS A 1 108 ? 9.756 4.858 3.170 1.00 95.00 108 HIS A O 1
ATOM 840 N N . ALA A 1 109 ? 9.887 6.384 1.520 1.00 93.81 109 ALA A N 1
ATOM 841 C CA . ALA A 1 109 ? 9.622 7.536 2.373 1.00 93.81 109 ALA A CA 1
ATOM 842 C C . ALA A 1 109 ? 8.224 7.458 3.006 1.00 93.81 109 ALA A C 1
ATOM 844 O O . ALA A 1 109 ? 8.095 7.696 4.206 1.00 93.81 109 ALA A O 1
ATOM 845 N N . ASP A 1 110 ? 7.213 7.025 2.251 1.00 92.00 110 ASP A N 1
ATOM 846 C CA . ASP A 1 110 ? 5.859 6.803 2.767 1.00 92.00 110 ASP A CA 1
ATOM 847 C C . ASP A 1 110 ? 5.850 5.766 3.893 1.00 92.00 110 ASP A C 1
ATOM 849 O O . ASP A 1 110 ? 5.337 6.029 4.985 1.00 92.00 110 ASP A O 1
ATOM 853 N N . LEU A 1 111 ? 6.490 4.615 3.666 1.00 91.56 111 LEU A N 1
ATOM 854 C CA . LEU A 1 111 ? 6.577 3.533 4.648 1.00 91.56 111 LEU A CA 1
ATOM 855 C C . LEU A 1 111 ? 7.326 3.948 5.928 1.00 91.56 111 LEU A C 1
ATOM 857 O O . LEU A 1 111 ? 6.995 3.475 7.020 1.00 91.56 111 LEU A O 1
ATOM 861 N N . MET A 1 112 ? 8.320 4.831 5.795 1.00 91.38 112 MET A N 1
ATOM 862 C CA . MET A 1 112 ? 9.058 5.428 6.914 1.00 91.38 112 MET A CA 1
ATOM 863 C C . MET A 1 112 ? 8.235 6.483 7.660 1.00 91.38 112 MET A C 1
ATOM 865 O O . MET A 1 112 ? 8.346 6.595 8.880 1.00 91.38 112 MET A O 1
ATOM 869 N N . SER A 1 113 ? 7.416 7.255 6.943 1.00 88.81 113 SER A N 1
ATOM 870 C CA . SER A 1 113 ? 6.600 8.331 7.516 1.00 88.81 113 SER A CA 1
ATOM 871 C C . SER A 1 113 ? 5.386 7.821 8.295 1.00 88.81 113 SER A C 1
ATOM 873 O O . SER A 1 113 ? 4.921 8.497 9.213 1.00 88.81 113 SER A O 1
ATOM 875 N N . MET A 1 114 ? 4.893 6.622 7.965 1.00 86.25 114 MET A N 1
ATOM 876 C CA . MET A 1 114 ? 3.702 6.035 8.571 1.00 86.25 114 MET A CA 1
ATOM 877 C C . MET A 1 114 ? 4.018 4.668 9.213 1.00 86.25 114 MET A C 1
ATOM 879 O O . MET A 1 114 ? 4.060 3.638 8.528 1.00 86.25 114 MET A O 1
ATOM 883 N N . PRO A 1 115 ? 4.227 4.619 10.546 1.00 82.44 115 PRO A N 1
ATOM 884 C CA . PRO A 1 115 ? 4.569 3.392 11.272 1.00 82.44 115 PRO A CA 1
ATOM 885 C C . PRO A 1 115 ? 3.555 2.254 11.112 1.00 82.44 115 PRO A C 1
ATOM 887 O O . PRO A 1 115 ? 3.960 1.092 11.114 1.00 82.44 115 PRO A O 1
ATOM 890 N N . ASP A 1 116 ? 2.284 2.580 10.891 1.00 83.50 116 ASP A N 1
ATOM 891 C CA . ASP A 1 116 ? 1.201 1.598 10.761 1.00 83.50 116 ASP A CA 1
ATOM 892 C C . ASP A 1 116 ? 1.130 0.942 9.373 1.00 83.50 116 ASP A C 1
ATOM 894 O O . ASP A 1 116 ? 0.454 -0.072 9.198 1.00 83.50 116 ASP A O 1
ATOM 898 N N . LEU A 1 117 ? 1.838 1.477 8.369 1.00 86.44 117 LEU A N 1
ATOM 899 C CA . LEU A 1 117 ? 1.886 0.852 7.048 1.00 86.44 117 LEU A CA 1
ATOM 900 C C . LEU A 1 117 ? 2.743 -0.408 7.078 1.00 86.44 117 LEU A C 1
ATOM 902 O O . LEU A 1 117 ? 3.914 -0.363 7.452 1.00 86.44 117 LEU A O 1
ATOM 906 N N . PHE A 1 118 ? 2.180 -1.523 6.621 1.00 89.19 118 PHE A N 1
ATOM 907 C CA . PHE A 1 118 ? 2.933 -2.761 6.436 1.00 89.19 118 PHE A CA 1
ATOM 908 C C . PHE A 1 118 ? 3.778 -2.737 5.156 1.00 89.19 118 PHE A C 1
ATOM 910 O O . PHE A 1 118 ? 4.912 -3.208 5.159 1.00 89.19 118 PHE A O 1
ATOM 917 N N . ALA A 1 119 ? 3.244 -2.178 4.071 1.00 90.44 119 ALA A N 1
ATOM 918 C CA . ALA A 1 119 ? 3.913 -2.117 2.780 1.00 90.44 119 ALA A CA 1
ATOM 919 C C . ALA A 1 119 ? 3.461 -0.896 1.972 1.00 90.44 119 ALA A C 1
ATOM 921 O O . ALA A 1 119 ? 2.349 -0.400 2.152 1.00 90.44 119 ALA A O 1
ATOM 922 N N . ALA A 1 120 ? 4.325 -0.455 1.064 1.00 91.19 120 ALA A N 1
ATOM 923 C CA . ALA A 1 120 ? 4.053 0.560 0.057 1.00 91.19 120 ALA A CA 1
ATOM 924 C C . ALA A 1 120 ? 4.574 0.031 -1.284 1.00 91.19 120 ALA A C 1
ATOM 926 O O . ALA A 1 120 ? 5.775 -0.194 -1.443 1.00 91.19 120 ALA A O 1
ATOM 927 N N . THR A 1 121 ? 3.665 -0.230 -2.222 1.00 90.75 121 THR A N 1
ATOM 928 C CA . THR A 1 121 ? 3.973 -0.884 -3.503 1.00 90.75 121 THR A CA 1
ATOM 929 C C . THR A 1 121 ? 3.281 -0.171 -4.651 1.00 90.75 121 THR A C 1
ATOM 931 O O . THR A 1 121 ? 2.283 0.524 -4.455 1.00 90.75 121 THR A O 1
ATOM 934 N N . VAL A 1 122 ? 3.828 -0.342 -5.847 1.00 88.56 122 VAL A N 1
ATOM 935 C CA . VAL A 1 122 ? 3.246 0.138 -7.090 1.00 88.56 122 VAL A CA 1
ATOM 936 C C . VAL A 1 122 ? 3.407 -0.929 -8.158 1.00 88.56 122 VAL A C 1
ATOM 938 O O . VAL A 1 122 ? 4.457 -1.553 -8.269 1.00 88.56 122 VAL A O 1
ATOM 941 N N . SER A 1 123 ? 2.364 -1.092 -8.960 1.00 87.44 123 SER A N 1
ATOM 942 C CA . SER A 1 123 ? 2.376 -1.920 -10.155 1.00 87.44 123 SER A CA 1
ATOM 943 C C . SER A 1 123 ? 1.899 -1.050 -11.312 1.00 87.44 123 SER A C 1
ATOM 945 O O . SER A 1 123 ? 0.894 -0.341 -11.191 1.00 87.44 123 SER A O 1
ATOM 947 N N . MET A 1 124 ? 2.668 -1.024 -12.395 1.00 86.69 124 MET A N 1
ATOM 948 C CA . MET A 1 124 ? 2.408 -0.196 -13.570 1.00 86.69 124 MET A CA 1
ATOM 949 C C . MET A 1 124 ? 2.419 -1.030 -14.841 1.00 86.69 124 MET A C 1
ATOM 951 O O . MET A 1 124 ? 3.066 -2.072 -14.901 1.00 86.69 124 MET A O 1
ATOM 955 N N . GLU A 1 125 ? 1.697 -0.556 -15.859 1.00 85.19 125 GLU A N 1
ATOM 956 C CA . GLU A 1 125 ? 1.644 -1.244 -17.144 1.00 85.19 125 GLU A CA 1
ATOM 957 C C . GLU A 1 125 ? 3.042 -1.311 -17.760 1.00 85.19 125 GLU A C 1
ATOM 959 O O . GLU A 1 125 ? 3.925 -0.493 -17.478 1.00 85.19 125 GLU A O 1
ATOM 964 N N . GLN A 1 126 ? 3.237 -2.301 -18.624 1.00 87.69 126 GLN A N 1
ATOM 965 C CA . GLN A 1 126 ? 4.489 -2.471 -19.337 1.00 87.69 126 GLN A CA 1
ATOM 966 C C . GLN A 1 126 ? 4.886 -1.180 -20.072 1.00 87.69 126 GLN A C 1
ATOM 968 O O . GLN A 1 126 ? 4.122 -0.625 -20.859 1.00 87.69 126 GLN A O 1
ATOM 973 N N . ASN A 1 127 ? 6.123 -0.752 -19.847 1.00 87.69 127 ASN A N 1
ATOM 974 C CA . ASN A 1 127 ? 6.726 0.474 -20.356 1.00 87.69 127 ASN A CA 1
ATOM 975 C C . ASN A 1 127 ? 6.024 1.786 -19.940 1.00 87.69 127 ASN A C 1
ATOM 977 O O . ASN A 1 127 ? 6.193 2.806 -20.608 1.00 87.69 127 ASN A O 1
ATOM 981 N N . ALA A 1 128 ? 5.250 1.796 -18.849 1.00 85.38 128 ALA A N 1
ATOM 982 C CA . ALA A 1 128 ? 4.567 3.006 -18.376 1.00 85.38 128 ALA A CA 1
ATOM 983 C C . ALA A 1 128 ? 5.520 4.101 -17.855 1.00 85.38 128 ALA A C 1
ATOM 985 O O . ALA A 1 128 ? 5.155 5.274 -17.834 1.00 85.38 128 ALA A O 1
ATOM 986 N N . VAL A 1 129 ? 6.728 3.724 -17.422 1.00 86.75 129 VAL A N 1
ATOM 987 C CA . VAL A 1 129 ? 7.748 4.650 -16.891 1.00 86.75 129 VAL A CA 1
ATOM 988 C C . VAL A 1 129 ? 8.897 4.830 -17.878 1.00 86.75 129 VAL A C 1
ATOM 990 O O . VAL A 1 129 ? 9.308 5.947 -18.175 1.00 86.75 129 VAL A O 1
ATOM 993 N N . ASP A 1 130 ? 9.428 3.721 -18.385 1.00 85.31 130 ASP A N 1
ATOM 994 C CA . ASP A 1 130 ? 10.608 3.666 -19.242 1.00 85.31 130 ASP A CA 1
ATOM 995 C C . ASP A 1 130 ? 10.506 2.479 -20.216 1.00 85.31 130 ASP A C 1
ATOM 997 O O . ASP A 1 130 ? 9.546 1.720 -20.186 1.00 85.31 130 ASP A O 1
ATOM 1001 N N . SER A 1 131 ? 11.499 2.287 -21.088 1.00 87.00 131 SER A N 1
ATOM 1002 C CA . SER A 1 131 ? 11.530 1.150 -22.029 1.00 87.00 131 SER A CA 1
ATOM 1003 C C . SER A 1 131 ? 12.251 -0.094 -21.487 1.00 87.00 131 SER A C 1
ATOM 1005 O O . SER A 1 131 ? 12.576 -1.008 -22.256 1.00 87.00 131 SER A O 1
ATOM 1007 N N . LEU A 1 132 ? 12.539 -0.148 -20.177 1.00 87.44 132 LEU A N 1
ATOM 1008 C CA . LEU A 1 132 ? 13.319 -1.243 -19.600 1.00 87.44 132 LEU A CA 1
ATOM 1009 C C . LEU A 1 132 ? 12.543 -2.563 -19.611 1.00 87.44 132 LEU A C 1
ATOM 1011 O O . LEU A 1 132 ? 13.165 -3.595 -19.838 1.00 87.44 132 LEU A O 1
ATOM 1015 N N . ASP A 1 133 ? 11.213 -2.567 -19.474 1.00 88.88 133 ASP A N 1
ATOM 1016 C CA . ASP A 1 133 ? 10.429 -3.815 -19.542 1.00 88.88 133 ASP A CA 1
ATOM 1017 C C . ASP A 1 133 ? 10.656 -4.530 -20.878 1.00 88.88 133 ASP A C 1
ATOM 1019 O O . ASP A 1 133 ? 11.080 -5.687 -20.917 1.00 88.88 133 ASP A O 1
ATOM 1023 N N . ALA A 1 134 ? 10.503 -3.808 -21.992 1.00 88.88 134 ALA A N 1
ATOM 1024 C CA . ALA A 1 134 ? 10.782 -4.341 -23.324 1.00 88.88 134 ALA A CA 1
ATOM 1025 C C . ALA A 1 134 ? 12.263 -4.709 -23.543 1.00 88.88 134 ALA A C 1
ATOM 1027 O O . ALA A 1 134 ? 12.576 -5.568 -24.376 1.00 88.88 134 ALA A O 1
ATOM 1028 N N . HIS A 1 135 ? 13.196 -4.053 -22.849 1.00 89.69 135 HIS A N 1
ATOM 1029 C CA . HIS A 1 135 ? 14.610 -4.422 -22.888 1.00 89.69 135 HIS A CA 1
ATOM 1030 C C . HIS A 1 135 ? 14.850 -5.768 -22.199 1.00 89.69 135 HIS A C 1
ATOM 1032 O O . HIS A 1 135 ? 15.393 -6.671 -22.830 1.00 89.69 135 HIS A O 1
ATOM 1038 N N . TYR A 1 136 ? 14.397 -5.935 -20.956 1.00 87.19 136 TYR A N 1
ATOM 1039 C CA . TYR A 1 136 ? 14.605 -7.161 -20.182 1.00 87.19 136 TYR A CA 1
ATOM 1040 C C . TYR A 1 136 ? 13.834 -8.359 -20.755 1.00 87.19 136 TYR A C 1
ATOM 1042 O O . TYR A 1 136 ? 14.341 -9.478 -20.736 1.00 87.19 136 TYR A O 1
ATOM 1050 N N . ILE A 1 137 ? 12.674 -8.145 -21.381 1.00 89.19 137 ILE A N 1
ATOM 1051 C CA . ILE A 1 137 ? 11.985 -9.196 -22.151 1.00 89.19 137 ILE A CA 1
ATOM 1052 C C . ILE A 1 137 ? 12.867 -9.733 -23.278 1.00 89.19 137 ILE A C 1
ATOM 1054 O O . ILE A 1 137 ? 12.986 -10.944 -23.451 1.00 89.19 137 ILE A O 1
ATOM 1058 N N . ARG A 1 138 ? 13.522 -8.844 -24.031 1.00 88.88 138 ARG A N 1
ATOM 1059 C CA . ARG A 1 138 ? 14.366 -9.242 -25.167 1.00 88.88 138 ARG A CA 1
ATOM 1060 C C . ARG A 1 138 ? 15.730 -9.777 -24.740 1.00 88.88 138 ARG A C 1
ATOM 1062 O O . ARG A 1 138 ? 16.203 -10.739 -25.332 1.00 88.88 138 ARG A O 1
ATOM 1069 N N . ALA A 1 139 ? 16.366 -9.141 -23.760 1.00 88.31 139 ALA A N 1
ATOM 1070 C CA . ALA A 1 139 ? 17.737 -9.437 -23.354 1.00 88.31 139 ALA A CA 1
ATOM 1071 C C . ALA A 1 139 ? 17.825 -10.611 -22.369 1.00 88.31 139 ALA A C 1
ATOM 1073 O O . ALA A 1 139 ? 18.708 -11.454 -22.496 1.00 88.31 139 ALA A O 1
ATOM 1074 N N . ASP A 1 140 ? 16.896 -10.677 -21.413 1.00 84.94 140 ASP A N 1
ATOM 1075 C CA . ASP A 1 140 ? 16.903 -11.642 -20.308 1.00 84.94 140 ASP A CA 1
ATOM 1076 C C . ASP A 1 140 ? 15.852 -12.754 -20.465 1.00 84.94 140 ASP A C 1
ATOM 1078 O O . ASP A 1 140 ? 15.699 -13.598 -19.575 1.00 84.94 140 ASP A O 1
ATOM 1082 N N . GLY A 1 141 ? 15.130 -12.766 -21.592 1.00 83.31 141 GLY A N 1
ATOM 1083 C CA . GLY A 1 141 ? 14.109 -13.767 -21.893 1.00 83.31 141 GLY A CA 1
ATOM 1084 C C . GLY A 1 141 ? 12.930 -13.733 -20.920 1.00 83.31 141 GLY A C 1
ATOM 1085 O O . GLY A 1 141 ? 12.334 -14.779 -20.654 1.00 83.31 141 GLY A O 1
ATOM 1086 N N . LEU A 1 142 ? 12.614 -12.561 -20.352 1.00 85.69 142 LEU A N 1
ATOM 1087 C CA . LEU A 1 142 ? 11.428 -12.414 -19.506 1.00 85.69 142 LEU A CA 1
ATOM 1088 C C . LEU A 1 142 ? 10.151 -12.654 -20.317 1.00 85.69 142 LEU A C 1
ATOM 1090 O O . LEU A 1 142 ? 10.118 -12.508 -21.541 1.00 85.69 142 LEU A O 1
ATOM 1094 N N . ARG A 1 143 ? 9.071 -13.024 -19.625 1.00 83.94 143 ARG A N 1
ATOM 1095 C CA . ARG A 1 143 ? 7.780 -13.258 -20.276 1.00 83.94 143 ARG A CA 1
ATOM 1096 C C . ARG A 1 143 ? 7.245 -11.948 -20.876 1.00 83.94 143 ARG A C 1
ATOM 1098 O O . ARG A 1 143 ? 7.485 -10.885 -20.310 1.00 83.94 143 ARG A O 1
ATOM 1105 N N . PRO A 1 144 ? 6.463 -11.999 -21.970 1.00 85.69 144 PRO A N 1
ATOM 1106 C CA . PRO A 1 144 ? 5.951 -10.796 -22.635 1.00 85.69 144 PRO A CA 1
ATOM 1107 C C . PRO A 1 144 ? 5.100 -9.870 -21.757 1.00 85.69 144 PRO A C 1
ATOM 1109 O O . PRO A 1 144 ? 4.918 -8.711 -22.106 1.00 85.69 144 PRO A O 1
ATOM 1112 N N . ASN A 1 145 ? 4.575 -10.371 -20.641 1.00 82.50 145 ASN A N 1
ATOM 1113 C CA . ASN A 1 145 ? 3.789 -9.628 -19.659 1.00 82.50 145 ASN A CA 1
ATOM 1114 C C . ASN A 1 145 ? 4.631 -9.059 -18.500 1.00 82.50 145 ASN A C 1
ATOM 1116 O O . ASN A 1 145 ? 4.063 -8.576 -17.520 1.00 82.50 145 ASN A O 1
ATOM 1120 N N . ALA A 1 146 ? 5.964 -9.130 -18.581 1.00 87.06 146 ALA A N 1
ATOM 1121 C CA . ALA A 1 146 ? 6.825 -8.497 -17.595 1.00 87.06 146 ALA A CA 1
ATOM 1122 C C . ALA A 1 146 ? 6.582 -6.983 -17.580 1.00 87.06 146 ALA A C 1
ATOM 1124 O O . ALA A 1 146 ? 6.526 -6.338 -18.635 1.00 87.06 146 ALA A O 1
ATOM 1125 N N . HIS A 1 147 ? 6.415 -6.444 -16.379 1.00 89.25 147 HIS A N 1
ATOM 1126 C CA . HIS A 1 147 ? 6.048 -5.055 -16.144 1.00 89.25 147 HIS A CA 1
ATOM 1127 C C . HIS A 1 147 ? 6.721 -4.528 -14.875 1.00 89.25 147 HIS A C 1
ATOM 1129 O O . HIS A 1 147 ? 7.278 -5.297 -14.080 1.00 89.25 147 HIS A O 1
ATOM 1135 N N . PHE A 1 148 ? 6.669 -3.208 -14.693 1.00 90.06 148 PHE A N 1
ATOM 1136 C CA . PHE A 1 148 ? 7.184 -2.577 -13.491 1.00 90.06 148 PHE A CA 1
ATOM 1137 C C . PHE A 1 148 ? 6.283 -2.881 -12.291 1.00 90.06 148 PHE A C 1
ATOM 1139 O O . PHE A 1 148 ? 5.141 -2.431 -12.213 1.00 90.06 148 PHE A O 1
ATOM 1146 N N . ASP A 1 149 ? 6.842 -3.608 -11.335 1.00 89.69 149 ASP A N 1
ATOM 1147 C CA . ASP A 1 149 ? 6.257 -3.862 -10.025 1.00 89.69 149 ASP A CA 1
ATOM 1148 C C . ASP A 1 149 ? 7.368 -3.679 -8.993 1.00 89.69 149 ASP A C 1
ATOM 1150 O O . ASP A 1 149 ? 8.485 -4.174 -9.178 1.00 89.69 149 ASP A O 1
ATOM 1154 N N . GLY A 1 150 ? 7.114 -2.890 -7.956 1.00 90.19 150 GLY A N 1
ATOM 1155 C CA . GLY A 1 150 ? 8.149 -2.494 -7.017 1.00 90.19 150 GLY A CA 1
ATOM 1156 C C . GLY A 1 150 ? 7.599 -1.850 -5.758 1.00 90.19 150 GLY A C 1
ATOM 1157 O O . GLY A 1 150 ? 6.476 -1.353 -5.703 1.00 90.19 150 GLY A O 1
ATOM 1158 N N . GLY A 1 151 ? 8.415 -1.848 -4.711 1.00 92.38 151 GLY A N 1
ATOM 1159 C CA . GLY A 1 151 ? 8.029 -1.254 -3.444 1.00 92.38 151 GLY A CA 1
ATOM 1160 C C . GLY A 1 151 ? 8.840 -1.764 -2.273 1.00 92.38 151 GLY A C 1
ATOM 1161 O O . GLY A 1 151 ? 9.921 -2.339 -2.429 1.00 92.38 151 GLY A O 1
ATOM 1162 N N . TRP A 1 152 ? 8.288 -1.538 -1.091 1.00 93.12 152 TRP A N 1
ATOM 1163 C CA . TRP A 1 152 ? 8.904 -1.855 0.186 1.00 93.12 152 TRP A CA 1
ATOM 1164 C C . TRP A 1 152 ? 7.872 -2.442 1.134 1.00 93.12 152 TRP A C 1
ATOM 1166 O O . TRP A 1 152 ? 6.695 -2.082 1.095 1.00 93.12 152 TRP A O 1
ATOM 1176 N N . TYR A 1 153 ? 8.323 -3.322 2.016 1.00 92.75 153 TYR A N 1
ATOM 1177 C CA . TYR A 1 153 ? 7.495 -3.916 3.055 1.00 92.75 153 TYR A CA 1
ATOM 1178 C C . TYR A 1 153 ? 8.274 -4.041 4.363 1.00 92.75 153 TYR A C 1
ATOM 1180 O O . TYR A 1 153 ? 9.505 -4.112 4.378 1.00 92.75 153 TYR A O 1
ATOM 1188 N N . LYS A 1 154 ? 7.553 -4.069 5.481 1.00 90.12 154 LYS A N 1
ATOM 1189 C CA . LYS A 1 154 ? 8.111 -4.364 6.800 1.00 90.12 154 LYS A CA 1
ATOM 1190 C C . LYS A 1 154 ? 8.193 -5.877 6.962 1.00 90.12 154 LYS A C 1
ATOM 1192 O O . LYS A 1 154 ? 7.181 -6.560 7.071 1.00 90.12 154 LYS A O 1
ATOM 1197 N N . GLY A 1 155 ? 9.410 -6.401 6.946 1.00 84.56 155 GLY A N 1
ATOM 1198 C CA . GLY A 1 155 ? 9.689 -7.794 7.262 1.00 84.56 155 GLY A CA 1
ATOM 1199 C C . GLY A 1 155 ? 9.700 -8.058 8.768 1.00 84.56 155 GLY A C 1
ATOM 1200 O O . GLY A 1 155 ? 9.336 -7.212 9.591 1.00 84.56 155 GLY A O 1
ATOM 1201 N N . ASP A 1 156 ? 10.182 -9.244 9.131 1.00 80.06 156 ASP A N 1
ATOM 1202 C CA . ASP A 1 156 ? 10.278 -9.668 10.525 1.00 80.06 156 ASP A CA 1
ATOM 1203 C C . ASP A 1 156 ? 11.043 -8.648 11.378 1.00 80.06 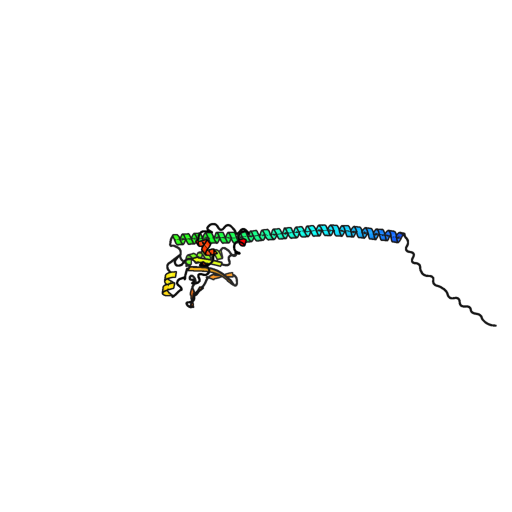156 ASP A C 1
ATOM 1205 O O . ASP A 1 156 ? 12.101 -8.143 10.990 1.00 80.06 156 ASP A O 1
ATOM 1209 N N . ARG A 1 157 ? 10.505 -8.359 12.570 1.00 79.69 157 ARG A N 1
ATOM 1210 C CA . ARG A 1 157 ? 11.049 -7.378 13.530 1.00 79.69 157 ARG A CA 1
ATOM 1211 C C . ARG A 1 157 ? 11.026 -5.920 13.041 1.00 79.69 157 ARG A C 1
ATOM 1213 O O . ARG A 1 157 ? 11.760 -5.096 13.577 1.00 79.69 157 ARG A O 1
ATOM 1220 N N . GLY A 1 158 ? 10.192 -5.598 12.050 1.00 79.88 158 GLY A N 1
ATOM 1221 C CA . GLY A 1 158 ? 9.992 -4.225 11.574 1.00 79.88 158 GLY A CA 1
ATOM 1222 C C . GLY A 1 158 ? 11.098 -3.707 10.652 1.00 79.88 158 GLY A C 1
ATOM 1223 O O . GLY A 1 158 ? 11.142 -2.513 10.368 1.00 79.88 158 GLY A O 1
ATOM 1224 N N . GLN A 1 159 ? 11.989 -4.582 10.173 1.00 88.56 159 GLN A N 1
ATOM 1225 C CA . GLN A 1 159 ? 13.006 -4.200 9.194 1.00 88.56 159 GLN A CA 1
ATOM 1226 C C . GLN A 1 159 ? 12.354 -3.924 7.842 1.00 88.56 159 GLN A C 1
ATOM 1228 O O . GLN A 1 159 ? 11.642 -4.777 7.314 1.00 88.56 159 GLN A O 1
ATOM 1233 N N . ILE A 1 160 ? 12.627 -2.760 7.260 1.00 90.38 160 ILE A N 1
ATOM 1234 C CA . ILE A 1 160 ? 12.131 -2.425 5.927 1.00 90.38 160 ILE A CA 1
ATOM 1235 C C . ILE A 1 160 ? 12.977 -3.151 4.883 1.00 90.38 160 ILE A C 1
ATOM 1237 O O . ILE A 1 160 ? 14.203 -3.043 4.869 1.00 90.38 160 ILE A O 1
ATOM 1241 N N . LYS A 1 161 ? 12.305 -3.911 4.021 1.00 91.62 161 LYS A N 1
ATOM 1242 C CA . LYS A 1 161 ? 12.899 -4.694 2.941 1.00 91.62 161 LYS A CA 1
ATOM 1243 C C . LYS A 1 161 ? 12.299 -4.268 1.612 1.00 91.62 161 LYS A C 1
ATOM 1245 O O . LYS A 1 161 ? 11.121 -3.922 1.530 1.00 91.62 161 LYS A O 1
ATOM 1250 N N . GLN A 1 162 ? 13.129 -4.285 0.579 1.00 91.94 162 GLN A N 1
ATOM 1251 C CA . GLN A 1 162 ? 12.684 -4.023 -0.780 1.00 91.94 162 GLN A CA 1
ATOM 1252 C C . GLN A 1 162 ? 11.940 -5.248 -1.320 1.00 91.94 162 GLN A C 1
ATOM 1254 O O . GLN A 1 162 ? 12.284 -6.383 -0.986 1.00 91.94 162 GLN A O 1
ATOM 1259 N N . LEU A 1 163 ? 10.918 -5.013 -2.138 1.00 89.88 163 LEU A N 1
ATOM 1260 C CA . LEU A 1 163 ? 10.212 -6.062 -2.860 1.00 89.88 163 LEU A CA 1
ATOM 1261 C C . LEU A 1 163 ? 11.158 -6.707 -3.886 1.00 89.88 163 LEU A C 1
ATOM 1263 O O . LEU A 1 163 ? 11.858 -6.008 -4.620 1.00 89.88 163 LEU A O 1
ATOM 1267 N N . GLU A 1 164 ? 11.191 -8.036 -3.910 1.00 90.81 164 GLU A N 1
ATOM 1268 C CA . GLU A 1 164 ? 12.043 -8.822 -4.801 1.00 90.81 164 GLU A CA 1
ATOM 1269 C C . GLU A 1 164 ? 11.239 -9.983 -5.390 1.00 90.81 164 GLU A C 1
ATOM 1271 O O . GLU A 1 164 ? 10.604 -10.749 -4.664 1.00 90.81 164 GLU A O 1
ATOM 1276 N N . PHE A 1 165 ? 11.298 -10.133 -6.709 1.00 88.06 165 PHE A N 1
ATOM 1277 C CA . PHE A 1 165 ? 10.559 -11.127 -7.477 1.00 88.06 165 PHE A CA 1
ATOM 1278 C C . PHE A 1 165 ? 11.506 -12.175 -8.030 1.00 88.06 165 PHE A C 1
ATOM 1280 O O . PHE A 1 165 ? 12.476 -11.855 -8.716 1.00 88.06 165 PHE A O 1
ATOM 1287 N N . HIS A 1 166 ? 11.210 -13.435 -7.737 1.00 87.88 166 HIS A N 1
ATOM 1288 C CA . HIS A 1 166 ? 11.961 -14.574 -8.245 1.00 87.88 166 HIS A CA 1
ATOM 1289 C C . HIS A 1 166 ? 11.268 -15.058 -9.515 1.00 87.88 166 HIS A C 1
ATOM 1291 O O . HIS A 1 166 ? 10.235 -15.722 -9.448 1.00 87.88 166 HIS A O 1
ATOM 1297 N N . LEU A 1 167 ? 11.807 -14.676 -10.672 1.00 85.38 167 LEU A N 1
ATOM 1298 C CA . LEU A 1 167 ? 11.167 -14.936 -11.959 1.00 85.38 167 LEU A CA 1
ATOM 1299 C C . LEU A 1 167 ? 11.532 -16.324 -12.493 1.00 85.38 167 LEU A C 1
ATOM 1301 O O . LEU A 1 167 ? 12.523 -16.944 -12.097 1.00 85.38 167 LEU A O 1
ATOM 1305 N N . LYS A 1 168 ? 10.747 -16.815 -13.459 1.00 78.31 168 LYS A N 1
ATOM 1306 C CA . LYS A 1 168 ? 10.925 -18.162 -14.040 1.00 78.31 168 LYS A CA 1
ATOM 1307 C C . LYS A 1 168 ? 12.255 -18.375 -14.761 1.00 78.31 168 LYS A C 1
ATOM 1309 O O . LYS A 1 168 ? 12.641 -19.518 -14.985 1.00 78.31 168 LYS A O 1
ATOM 1314 N N . ASN A 1 169 ? 12.962 -17.302 -15.107 1.00 80.38 169 ASN A N 1
ATOM 1315 C CA . ASN A 1 169 ? 14.317 -17.380 -15.650 1.00 80.38 169 ASN A CA 1
ATOM 1316 C C . ASN A 1 169 ? 15.384 -17.691 -14.575 1.00 80.38 169 ASN A C 1
ATOM 1318 O O . ASN A 1 169 ? 16.571 -17.733 -14.890 1.00 80.38 169 ASN A O 1
ATOM 1322 N N . GLY A 1 170 ? 14.977 -17.905 -13.317 1.00 82.81 170 GLY A N 1
ATOM 1323 C CA . GLY A 1 170 ? 15.855 -18.254 -12.200 1.00 82.81 170 GLY A CA 1
ATOM 1324 C C . GLY A 1 170 ? 16.609 -17.065 -11.604 1.00 82.81 170 GLY A C 1
ATOM 1325 O O . GLY A 1 170 ? 17.452 -17.266 -10.731 1.00 82.81 170 GLY A O 1
ATOM 1326 N N . LYS A 1 171 ? 16.328 -15.839 -12.063 1.00 87.38 171 LYS A N 1
ATOM 1327 C CA . LYS A 1 171 ? 16.928 -14.605 -11.550 1.00 87.38 171 LYS A CA 1
ATOM 1328 C C . LYS A 1 171 ? 15.934 -13.849 -10.667 1.00 87.38 171 LYS A C 1
ATOM 1330 O O . LYS A 1 171 ? 14.719 -13.908 -10.867 1.00 87.38 171 LYS A O 1
ATOM 1335 N N . THR A 1 172 ? 16.482 -13.100 -9.717 1.00 89.31 172 THR A N 1
ATOM 1336 C CA . THR A 1 172 ? 15.714 -12.229 -8.826 1.00 89.31 172 THR A CA 1
ATOM 1337 C C . THR A 1 172 ? 15.807 -10.785 -9.298 1.00 89.31 172 THR A C 1
ATOM 1339 O O . THR A 1 172 ? 16.903 -10.280 -9.547 1.00 89.31 172 THR A O 1
ATOM 1342 N N . TYR A 1 173 ? 14.664 -10.112 -9.395 1.00 87.81 173 TYR A N 1
ATOM 1343 C CA . TYR A 1 173 ? 14.562 -8.720 -9.823 1.00 87.81 173 TYR A CA 1
ATOM 1344 C C . TYR A 1 173 ? 13.821 -7.880 -8.787 1.00 87.81 173 TYR A C 1
ATOM 1346 O O . TYR A 1 173 ? 12.913 -8.354 -8.118 1.00 87.81 173 TYR A O 1
ATOM 1354 N N . LYS A 1 174 ? 14.188 -6.602 -8.678 1.00 85.62 174 LYS A N 1
ATOM 1355 C CA . LYS A 1 174 ? 13.568 -5.648 -7.739 1.00 85.62 174 LYS A CA 1
ATOM 1356 C C . LYS A 1 174 ? 12.396 -4.864 -8.328 1.00 85.62 174 LYS A C 1
ATOM 1358 O O . LYS A 1 174 ? 11.586 -4.325 -7.586 1.00 85.62 174 LYS A O 1
ATOM 1363 N N . TYR A 1 175 ? 12.366 -4.750 -9.655 1.00 86.75 175 TYR A N 1
ATOM 1364 C CA . TYR A 1 175 ? 11.464 -3.860 -10.390 1.00 86.75 175 TYR A CA 1
ATOM 1365 C C . TYR A 1 175 ? 10.724 -4.564 -11.52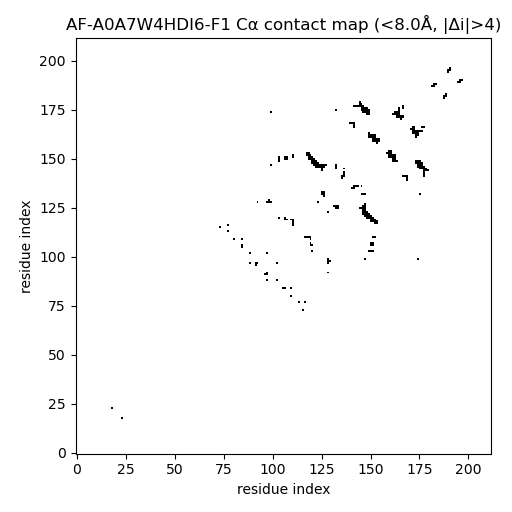7 1.00 86.75 175 TYR A C 1
ATOM 1367 O O . TYR A 1 175 ? 10.240 -3.897 -12.437 1.00 86.75 175 TYR A O 1
ATOM 1375 N N . PHE A 1 176 ? 10.724 -5.894 -11.540 1.00 85.56 176 PHE A N 1
ATOM 1376 C CA . PHE A 1 176 ? 10.121 -6.672 -12.612 1.00 85.56 176 PHE A CA 1
ATOM 1377 C C . PHE A 1 176 ? 9.347 -7.826 -12.014 1.00 85.56 176 PHE A C 1
ATOM 1379 O O . PHE A 1 176 ? 9.923 -8.639 -11.294 1.00 85.56 176 PHE A O 1
ATOM 1386 N N . ASN A 1 177 ? 8.075 -7.902 -12.376 1.00 84.69 177 ASN A N 1
ATOM 1387 C CA . ASN A 1 177 ? 7.219 -9.038 -12.096 1.00 84.69 177 ASN A CA 1
ATOM 1388 C C . ASN A 1 177 ? 6.627 -9.548 -13.416 1.00 84.69 177 ASN A C 1
ATOM 1390 O O . ASN A 1 177 ? 6.314 -8.757 -14.308 1.00 84.69 177 ASN A O 1
ATOM 1394 N N . ASP A 1 178 ? 6.522 -10.867 -13.566 1.00 79.75 178 ASP A N 1
ATOM 1395 C CA . ASP A 1 178 ? 5.931 -11.533 -14.732 1.00 79.75 178 ASP A CA 1
ATOM 1396 C C . ASP A 1 178 ? 4.566 -12.176 -14.424 1.00 79.75 178 ASP A C 1
ATOM 1398 O O . ASP A 1 178 ? 3.975 -12.847 -15.279 1.00 79.75 178 ASP A O 1
ATOM 1402 N N . GLU A 1 179 ? 4.043 -11.953 -13.218 1.00 78.75 179 GLU A N 1
ATOM 1403 C CA . GLU A 1 179 ? 2.706 -12.360 -12.801 1.00 78.75 179 GLU A CA 1
ATOM 1404 C C . GLU A 1 179 ? 1.680 -11.248 -13.048 1.00 78.75 179 GLU A C 1
ATOM 1406 O O . GLU A 1 179 ? 1.830 -10.126 -12.579 1.00 78.75 179 GLU A O 1
ATOM 1411 N N . THR A 1 180 ? 0.597 -11.557 -13.764 1.00 69.94 180 THR A N 1
ATOM 1412 C CA . THR A 1 180 ? -0.496 -10.611 -14.067 1.00 69.94 180 THR A CA 1
ATOM 1413 C C . THR A 1 180 ? -1.696 -10.742 -13.133 1.00 69.94 180 THR A C 1
ATOM 1415 O O . THR A 1 180 ? -2.722 -10.101 -13.337 1.00 69.94 180 THR A O 1
ATOM 1418 N N . THR A 1 181 ? -1.583 -11.536 -12.072 1.00 69.50 181 THR A N 1
ATOM 1419 C CA . THR A 1 181 ? -2.676 -11.868 -11.145 1.00 69.50 181 THR A CA 1
ATOM 1420 C C . THR A 1 181 ? -3.329 -10.635 -10.514 1.00 69.50 181 THR A C 1
ATOM 1422 O O . THR A 1 181 ? -4.534 -10.623 -10.274 1.00 69.50 181 THR A O 1
ATOM 1425 N N . SER A 1 182 ? -2.553 -9.580 -10.261 1.00 64.06 182 SER A N 1
ATOM 1426 C CA . SER A 1 182 ? -3.025 -8.286 -9.747 1.00 64.06 182 SER A CA 1
ATOM 1427 C C . SER A 1 182 ? -3.852 -7.498 -10.771 1.00 64.06 182 SER A C 1
ATOM 1429 O O . SER A 1 182 ? -4.824 -6.842 -10.397 1.00 64.06 182 SER A O 1
ATOM 1431 N N . TRP A 1 183 ? -3.502 -7.608 -12.050 1.00 64.69 183 TRP A N 1
ATOM 1432 C CA . TRP A 1 183 ? -4.139 -6.932 -13.183 1.00 64.69 183 TRP A CA 1
ATOM 1433 C C . TRP A 1 183 ? -5.459 -7.585 -13.580 1.00 64.69 183 TRP A C 1
ATOM 1435 O O . TRP A 1 183 ? -6.411 -6.906 -13.940 1.00 64.69 183 TRP A O 1
ATOM 1445 N N . GLU A 1 184 ? -5.530 -8.906 -13.443 1.00 68.56 184 GLU A N 1
ATOM 1446 C CA . GLU A 1 184 ? -6.713 -9.718 -13.745 1.00 68.56 184 GLU A CA 1
ATOM 1447 C C . GLU A 1 184 ? -7.787 -9.644 -12.641 1.00 68.56 184 GLU A C 1
ATOM 1449 O O . GLU A 1 184 ? -8.869 -10.223 -12.762 1.00 68.56 184 GLU A O 1
ATOM 1454 N N . SER A 1 185 ? -7.512 -8.931 -11.543 1.00 66.62 185 SER A N 1
ATOM 1455 C CA . SER A 1 185 ? -8.476 -8.736 -10.464 1.00 66.62 185 SER A CA 1
ATOM 1456 C C . SER A 1 185 ? -9.661 -7.878 -10.933 1.00 66.62 185 SER A C 1
ATOM 1458 O O . SER A 1 185 ? -9.446 -6.782 -11.460 1.00 66.62 185 SER A O 1
ATOM 1460 N N . PRO A 1 186 ? -10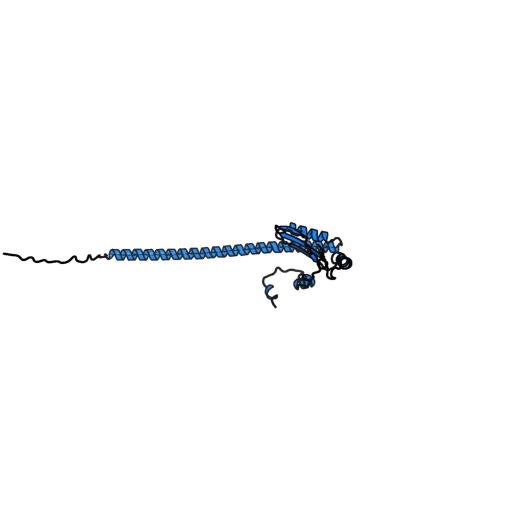.921 -8.268 -10.638 1.00 73.12 186 PRO A N 1
ATOM 1461 C CA . PRO A 1 186 ? -12.104 -7.460 -10.955 1.00 73.12 186 PRO A CA 1
ATOM 1462 C C . PRO A 1 186 ? -12.036 -6.028 -10.413 1.00 73.12 186 PRO A C 1
ATOM 1464 O O . PRO A 1 186 ? -12.656 -5.120 -10.961 1.00 73.12 186 PRO A O 1
ATOM 1467 N N . TYR A 1 187 ? -11.295 -5.826 -9.322 1.00 65.31 187 TYR A N 1
ATOM 1468 C CA . TYR A 1 187 ? -11.057 -4.511 -8.740 1.00 65.31 187 TYR A CA 1
ATOM 1469 C C . TYR A 1 187 ? -10.175 -3.627 -9.634 1.00 65.31 187 TYR A C 1
ATOM 1471 O O . TYR A 1 187 ? -10.481 -2.451 -9.831 1.00 65.31 187 TYR A O 1
ATOM 1479 N N . TYR A 1 188 ? -9.107 -4.196 -10.198 1.00 66.44 188 TYR A N 1
ATOM 1480 C CA . TYR A 1 188 ? -8.181 -3.479 -11.070 1.00 66.44 188 TYR A CA 1
ATOM 1481 C C . TYR A 1 188 ? -8.855 -3.073 -12.386 1.00 66.44 188 TYR A C 1
ATOM 1483 O O . TYR A 1 188 ? -8.758 -1.922 -12.808 1.00 66.44 188 TYR A O 1
ATOM 1491 N N . GLU A 1 189 ? -9.648 -3.972 -12.969 1.00 71.75 189 GLU A N 1
ATOM 1492 C CA . GLU A 1 189 ? -10.451 -3.685 -14.164 1.00 71.75 189 GLU A CA 1
ATOM 1493 C C . GLU A 1 189 ? -11.441 -2.528 -13.942 1.00 71.75 189 GLU A C 1
ATOM 1495 O O . GLU A 1 189 ? -11.589 -1.640 -14.783 1.00 71.75 189 GLU A O 1
ATOM 1500 N N . GLN A 1 190 ? -12.076 -2.465 -12.768 1.00 70.94 190 GLN A N 1
ATOM 1501 C CA . GLN A 1 190 ? -12.971 -1.356 -12.423 1.00 70.94 190 GLN A CA 1
ATOM 1502 C C . GLN A 1 190 ? -12.222 -0.032 -12.198 1.00 70.94 190 GLN A C 1
ATOM 1504 O O . GLN A 1 190 ? -12.736 1.032 -12.558 1.00 70.94 190 GLN A O 1
ATOM 1509 N N . LEU A 1 191 ? -11.012 -0.073 -11.627 1.00 66.44 191 LEU A N 1
ATOM 1510 C CA . LEU A 1 191 ? -10.143 1.103 -11.512 1.00 66.44 191 LEU A CA 1
ATOM 1511 C C . LEU A 1 191 ? -9.742 1.630 -12.893 1.00 66.44 191 LEU A C 1
ATOM 1513 O O . LEU A 1 191 ? -9.884 2.826 -13.151 1.00 66.44 191 LEU A O 1
ATOM 1517 N N . LYS A 1 192 ? -9.312 0.740 -13.794 1.00 67.19 192 LYS A N 1
ATOM 1518 C CA . LYS A 1 192 ? -8.927 1.070 -15.173 1.00 67.19 192 LYS A CA 1
ATOM 1519 C C . LYS A 1 192 ? -10.087 1.657 -15.978 1.00 67.19 192 LYS A C 1
ATOM 1521 O O . LYS A 1 192 ? -9.893 2.601 -16.739 1.00 67.19 192 LYS A O 1
ATOM 1526 N N . ALA A 1 193 ? -11.305 1.169 -15.752 1.00 71.56 193 ALA A N 1
ATOM 1527 C CA . ALA A 1 193 ? -12.525 1.713 -16.347 1.00 71.56 193 ALA A CA 1
ATOM 1528 C C . ALA A 1 193 ? -12.932 3.101 -15.798 1.00 71.56 193 ALA A C 1
ATOM 1530 O O . ALA A 1 193 ? -13.948 3.654 -16.219 1.00 71.56 193 ALA A O 1
ATOM 1531 N N . GLY A 1 194 ? -12.181 3.674 -14.847 1.00 55.34 194 GLY A N 1
ATOM 1532 C CA . GLY A 1 194 ? -12.452 4.994 -14.270 1.00 55.34 194 GLY A CA 1
ATOM 1533 C C . GLY A 1 194 ? -13.648 5.031 -13.312 1.00 55.34 194 GLY A C 1
ATOM 1534 O O . GLY A 1 194 ? -14.054 6.110 -12.874 1.00 55.34 194 GLY A O 1
ATOM 1535 N N . ILE A 1 195 ? -14.195 3.865 -12.949 1.00 56.75 195 ILE A N 1
ATOM 1536 C CA . ILE A 1 195 ? -15.404 3.730 -12.117 1.00 56.75 195 ILE A CA 1
ATOM 1537 C C . ILE A 1 195 ? -15.141 4.212 -10.678 1.00 56.75 195 ILE A C 1
ATOM 1539 O O . ILE A 1 195 ? -16.051 4.675 -9.992 1.00 56.75 195 ILE A O 1
ATOM 1543 N N . PHE A 1 196 ? -13.881 4.179 -10.238 1.00 51.44 196 PHE A N 1
ATOM 1544 C CA . PHE A 1 196 ? -13.453 4.510 -8.877 1.00 51.44 196 PHE A CA 1
ATOM 1545 C C . PHE A 1 196 ? -12.622 5.797 -8.760 1.00 51.44 196 PHE A C 1
ATOM 1547 O O . PHE A 1 196 ? -11.862 5.951 -7.806 1.00 51.44 196 PHE A O 1
ATOM 1554 N N . SER A 1 197 ? -12.796 6.773 -9.659 1.00 36.62 197 SER A N 1
ATOM 1555 C CA . SER A 1 197 ? -12.154 8.097 -9.509 1.00 36.62 197 SER A CA 1
ATOM 1556 C C . SER A 1 197 ? -12.593 8.857 -8.241 1.00 36.62 197 SER A C 1
ATOM 1558 O O . SER A 1 197 ? -12.010 9.876 -7.878 1.00 36.62 197 SER A O 1
ATOM 1560 N N . THR A 1 198 ? -13.597 8.356 -7.515 1.00 36.50 198 THR A N 1
ATOM 1561 C CA . THR A 1 198 ? -13.986 8.829 -6.183 1.00 36.50 198 THR A CA 1
ATOM 1562 C C . THR A 1 198 ? -14.302 7.624 -5.297 1.00 36.50 198 THR A C 1
ATOM 1564 O O . THR A 1 198 ? -15.412 7.091 -5.321 1.00 36.50 198 THR A O 1
ATOM 1567 N N . PHE A 1 199 ? -13.329 7.158 -4.512 1.00 42.69 199 PHE A N 1
ATOM 1568 C CA . PHE A 1 199 ? -13.553 6.064 -3.570 1.00 42.69 199 PHE A CA 1
ATOM 1569 C C . PHE A 1 199 ? -14.423 6.567 -2.408 1.00 42.69 199 PHE A C 1
ATOM 1571 O O . PHE A 1 199 ? -13.941 7.109 -1.413 1.00 42.69 199 PHE A O 1
ATOM 1578 N N . ARG A 1 200 ? -15.750 6.451 -2.552 1.00 29.64 200 ARG A N 1
ATOM 1579 C CA . ARG A 1 200 ? -16.683 6.612 -1.432 1.00 29.64 200 ARG A CA 1
ATOM 1580 C C . ARG A 1 200 ? -16.301 5.575 -0.386 1.00 29.64 200 ARG A C 1
ATOM 1582 O O . ARG A 1 200 ? -16.433 4.381 -0.641 1.00 29.64 200 ARG A O 1
ATOM 1589 N N . ILE A 1 201 ? -15.857 6.057 0.774 1.00 33.31 201 ILE A N 1
ATOM 1590 C CA . ILE A 1 201 ? -15.646 5.284 2.002 1.00 33.31 201 ILE A CA 1
ATOM 1591 C C . ILE A 1 201 ? -16.712 4.189 2.074 1.00 33.31 201 ILE A C 1
ATOM 1593 O O . ILE A 1 201 ? -17.912 4.489 2.060 1.00 33.31 201 ILE A O 1
ATOM 1597 N N . PHE A 1 202 ? -16.256 2.935 2.086 1.00 32.91 202 PHE A N 1
ATOM 1598 C CA . PHE A 1 202 ? -17.084 1.739 2.163 1.00 32.91 202 PHE A CA 1
ATOM 1599 C C . PHE A 1 202 ? -18.097 1.887 3.303 1.00 32.91 202 PHE A C 1
ATOM 1601 O O . PHE A 1 202 ? -17.802 1.682 4.478 1.00 32.91 202 PHE A O 1
ATOM 1608 N N . THR A 1 203 ? -19.324 2.253 2.948 1.00 30.16 203 THR A N 1
ATOM 1609 C CA . THR A 1 203 ? -20.473 2.083 3.829 1.00 30.16 203 THR A CA 1
ATOM 1610 C C . THR A 1 203 ? -20.898 0.615 3.749 1.00 30.16 203 THR A C 1
ATOM 1612 O O . THR A 1 203 ? -20.798 0.001 2.682 1.00 30.16 203 THR A O 1
ATOM 1615 N N . PRO A 1 204 ? -21.407 0.018 4.841 1.00 32.88 204 PRO A N 1
ATOM 1616 C CA . PRO A 1 204 ? -21.667 -1.425 4.950 1.00 32.88 204 PRO A CA 1
ATOM 1617 C C . PRO A 1 204 ? -22.740 -1.985 3.990 1.00 32.88 204 PRO A C 1
ATOM 1619 O O . PRO A 1 204 ? -23.117 -3.149 4.098 1.00 32.88 204 PRO A O 1
ATOM 1622 N N . ARG A 1 205 ? -23.240 -1.198 3.027 1.00 31.45 205 ARG A N 1
ATOM 1623 C CA . ARG A 1 205 ? -24.141 -1.666 1.964 1.00 31.45 205 ARG A CA 1
ATOM 1624 C C . ARG A 1 205 ? -23.424 -2.368 0.807 1.00 31.45 205 ARG A C 1
ATOM 1626 O O . ARG A 1 205 ? -24.044 -3.224 0.189 1.00 31.45 205 ARG A O 1
ATOM 1633 N N . ALA A 1 206 ? -22.147 -2.082 0.550 1.00 32.97 206 ALA A N 1
ATOM 1634 C CA . ALA A 1 206 ? -21.444 -2.617 -0.625 1.00 32.97 206 ALA A CA 1
ATOM 1635 C C . ALA A 1 206 ? -21.066 -4.112 -0.521 1.00 32.97 206 ALA A C 1
ATOM 1637 O O . ALA A 1 206 ? -20.764 -4.746 -1.524 1.00 32.97 206 ALA A O 1
ATOM 1638 N N . PHE A 1 207 ? -21.139 -4.717 0.671 1.00 32.19 207 PHE A N 1
ATOM 1639 C CA . PHE A 1 207 ? -20.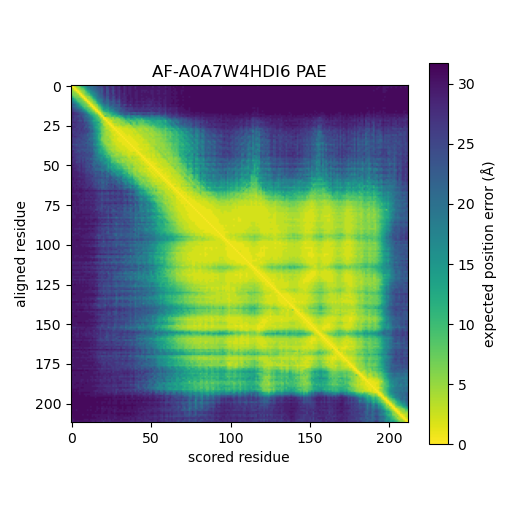826 -6.141 0.862 1.00 32.19 207 PHE A CA 1
ATOM 1640 C C . PHE A 1 207 ? -21.931 -7.101 0.391 1.00 32.19 207 PHE A C 1
ATOM 1642 O O . PHE A 1 207 ? -21.730 -8.316 0.389 1.00 32.19 207 PHE A O 1
ATOM 1649 N N . ARG A 1 208 ? -23.116 -6.587 0.034 1.00 33.78 208 ARG A N 1
ATOM 1650 C CA . ARG A 1 208 ? -24.254 -7.428 -0.364 1.00 33.78 208 ARG A CA 1
ATOM 1651 C C . ARG A 1 208 ? -24.226 -7.805 -1.851 1.00 33.78 208 ARG A C 1
ATOM 1653 O O . ARG A 1 208 ? -24.758 -8.855 -2.195 1.00 33.78 208 ARG A O 1
ATOM 1660 N N . ASP A 1 209 ? -23.545 -7.020 -2.682 1.00 34.75 209 ASP A N 1
ATOM 1661 C CA . ASP A 1 209 ? -23.568 -7.191 -4.142 1.00 34.75 209 ASP A CA 1
ATOM 1662 C C . ASP A 1 209 ? -22.358 -7.959 -4.702 1.00 34.75 209 ASP A C 1
ATOM 1664 O O . ASP A 1 209 ? -22.384 -8.383 -5.848 1.00 34.75 209 ASP A O 1
ATOM 1668 N N . LEU A 1 210 ? -21.340 -8.243 -3.882 1.00 36.16 210 LEU A N 1
ATOM 1669 C CA . LEU A 1 210 ? -20.177 -9.077 -4.246 1.00 36.16 210 LEU A CA 1
ATOM 1670 C C . LEU A 1 210 ? -20.385 -10.580 -3.971 1.00 36.16 210 LEU A C 1
ATOM 1672 O O . LEU A 1 210 ? -19.430 -11.352 -3.938 1.00 36.16 210 LEU A O 1
ATOM 1676 N N . ARG A 1 211 ? -21.631 -11.003 -3.720 1.00 34.12 211 ARG A N 1
ATOM 1677 C CA . ARG A 1 211 ? -21.984 -12.394 -3.390 1.00 34.12 211 ARG A CA 1
ATOM 1678 C C . ARG A 1 211 ? -22.984 -13.016 -4.378 1.00 34.12 211 ARG A C 1
ATOM 1680 O O . ARG A 1 211 ? -23.780 -13.867 -3.980 1.00 34.12 211 ARG A O 1
ATOM 1687 N N . ARG A 1 212 ? -22.961 -12.573 -5.637 1.00 35.97 212 ARG A N 1
ATOM 1688 C CA . ARG A 1 212 ? -23.669 -13.201 -6.759 1.00 35.97 212 ARG A CA 1
ATOM 1689 C C . ARG A 1 212 ? -22.717 -13.470 -7.905 1.00 35.97 212 ARG A C 1
ATOM 1691 O O . ARG A 1 212 ? -21.883 -12.580 -8.164 1.00 35.97 212 ARG A O 1
#

Mean predicted aligned error: 15.85 Å

Solvent-accessible surface area (backbone atoms only — not comparable to full-atom values): 12551 Å² total; per-residue (Å²): 138,82,87,82,89,82,90,81,91,87,76,91,74,82,85,78,81,78,81,52,72,68,58,56,55,50,49,52,51,52,51,53,51,52,50,51,50,51,53,52,51,52,50,52,52,51,51,52,52,53,51,51,49,50,51,54,51,52,49,55,54,48,52,56,50,50,52,52,52,51,53,52,49,54,54,52,50,55,48,52,51,52,51,52,51,51,50,52,49,53,51,30,45,76,70,71,69,46,43,75,66,58,52,39,49,52,30,44,51,51,42,69,74,34,83,87,50,58,60,27,74,52,74,48,60,65,48,71,74,49,67,58,37,65,44,43,29,69,76,65,65,42,54,93,69,29,16,42,30,37,26,30,34,52,46,84,96,69,43,79,39,72,40,72,32,78,44,95,82,76,49,75,34,52,53,44,39,68,73,58,69,71,63,72,31,75,67,43,50,39,48,74,69,54,76,52,84,66,79,71,75,87,54,89,70,66,72,69,72,79,76,118

Sequence (212 aa):
MGEKKNSGIRRIGPRIHGHTIRFELNAVYIITFVVLLLALYAMELSVVMRESRRNAEAELASWGKLERKELNAVLSMSYLLAQQTAGSIAMNIGYGLATRESICGALHADLMSMPDLFAATVSMEQNAVDSLDAHYIRADGLRPNAHFDGGWYKGDRGQIKQLEFHLKNGKTYKYFNDETTSWESPYYEQLKAGIFSTFRIFTPRAFRDLRR

Foldseek 3Di:
DDDDDDDDDDDPDDDPPDDDPVNVVVVVVVVVVVVVVVVVVVVVVVVVVVVVVVVVVVVVVVVVVVVVVVVVVLVVVLVVLLVVLVVVQVVCQVVLNDDLVVSQVSQVVSCVVRVPDFWRKDWDFAQSNHPVQVVCCVPVVADPRKGFIWTWGQDPPRDIDIDWDCGPSRDIDRTIDNDCPVCPDPVNVCVVVVVPVPPDDDDVPVVVPVPD

Radius of gyration: 42.56 Å; Cα contacts (8 Å, |Δi|>4): 163; chains: 1; bounding box: 65×80×137 Å

Secondary structure (DSSP, 8-state):
--------------------HHHHHHHHHHHHHHHHHHHHHHHHHHHHHHHHHHHHHHHHHHHHHHHHHHHHHHHHHHHHHHHHHHHHHHHHHHTT---HHHHHHHHHHHHHH-TT-SEEEEE--TTSS-SHHHHHHHHS---TT-B-EEEEEE-GGG-EEE--EE-TTS-EESS-B---TTTTSHHHHHHHTTTTSS-----TTGGGSS--

pLDDT: mean 76.34, std 18.19, range [29.64, 95.0]

Nearest PDB structures (foldseek):
  6d8v-assembly1_A  TM=5.553E-01  e=9.287E-02  Sinorhizobium meliloti 1021